Protein AF-A0A936HGQ3-F1 (afdb_monomer_lite)

Radius of gyration: 58.32 Å; chains: 1; bounding box: 86×63×177 Å

pLDDT: mean 81.32, std 15.18, range [39.81, 98.12]

Structure (mmCIF, N/CA/C/O backbone):
data_AF-A0A936HGQ3-F1
#
_entry.id   AF-A0A936HGQ3-F1
#
loop_
_atom_site.group_PDB
_atom_site.id
_atom_site.type_symbol
_atom_site.label_atom_id
_atom_site.label_alt_id
_atom_site.label_comp_id
_atom_site.label_asym_id
_atom_site.label_entity_id
_atom_site.label_seq_id
_atom_site.pdbx_PDB_ins_code
_atom_site.Cartn_x
_atom_site.Cartn_y
_atom_site.Cartn_z
_atom_site.occupancy
_atom_site.B_iso_or_equiv
_atom_site.auth_seq_id
_atom_site.auth_comp_id
_atom_site.auth_asym_id
_atom_site.auth_atom_id
_atom_site.pdbx_PDB_model_num
ATOM 1 N N . MET A 1 1 ? -12.483 1.922 94.768 1.00 52.91 1 MET A N 1
ATOM 2 C CA . MET A 1 1 ? -13.720 2.584 95.236 1.00 52.91 1 MET A CA 1
ATOM 3 C C . MET A 1 1 ? -14.464 1.571 96.087 1.00 52.91 1 MET A C 1
ATOM 5 O O . MET A 1 1 ? -14.572 0.433 95.651 1.00 52.91 1 MET A O 1
ATOM 9 N N . ALA A 1 2 ? -14.850 1.914 97.316 1.00 64.88 2 ALA A N 1
ATOM 10 C CA . ALA A 1 2 ? -15.583 0.985 98.175 1.00 64.88 2 ALA A CA 1
ATOM 11 C C . ALA A 1 2 ? -17.024 0.859 97.658 1.00 64.88 2 ALA A C 1
ATOM 13 O O . ALA A 1 2 ? -17.688 1.879 97.481 1.00 64.88 2 ALA A O 1
ATOM 14 N N . ALA A 1 3 ? -17.484 -0.363 97.387 1.00 78.50 3 ALA A N 1
ATOM 15 C CA . ALA A 1 3 ? -18.877 -0.601 97.027 1.00 78.50 3 ALA A CA 1
ATOM 16 C C . ALA A 1 3 ? -19.763 -0.279 98.238 1.00 78.50 3 ALA A C 1
ATOM 18 O O . ALA A 1 3 ? -19.520 -0.772 99.337 1.00 78.50 3 ALA A O 1
ATOM 19 N N . ILE A 1 4 ? -20.764 0.574 98.041 1.00 85.75 4 ILE A N 1
ATOM 20 C CA . ILE A 1 4 ? -21.707 0.983 99.091 1.00 85.75 4 ILE A CA 1
ATOM 21 C C . ILE A 1 4 ? -22.967 0.113 99.097 1.00 85.75 4 ILE A C 1
ATOM 23 O O . ILE A 1 4 ? -23.692 0.076 100.088 1.00 85.75 4 ILE A O 1
ATOM 27 N N . ALA A 1 5 ? -23.220 -0.619 98.010 1.00 89.25 5 ALA A N 1
ATOM 28 C CA . ALA A 1 5 ? -24.338 -1.543 97.893 1.00 89.25 5 ALA A CA 1
ATOM 29 C C . ALA A 1 5 ? -23.977 -2.756 97.028 1.00 89.25 5 ALA A C 1
ATOM 31 O O . ALA A 1 5 ? -23.068 -2.692 96.209 1.00 89.25 5 ALA A O 1
ATOM 32 N N . THR A 1 6 ? -24.722 -3.849 97.174 1.00 88.19 6 THR A N 1
ATOM 33 C CA . THR A 1 6 ? -24.753 -4.943 96.193 1.00 88.19 6 THR A CA 1
ATOM 34 C C . THR A 1 6 ? -26.058 -4.857 95.418 1.00 88.19 6 THR A C 1
ATOM 36 O O . THR A 1 6 ? -27.124 -4.778 96.027 1.00 88.19 6 THR A O 1
ATOM 39 N N . ILE A 1 7 ? -25.978 -4.856 94.087 1.00 89.75 7 ILE A N 1
ATOM 40 C CA . ILE A 1 7 ? -27.140 -4.791 93.195 1.00 89.75 7 ILE A CA 1
ATOM 41 C C . ILE A 1 7 ? -27.238 -6.112 92.439 1.00 89.75 7 ILE A C 1
ATOM 43 O O . ILE A 1 7 ? -26.272 -6.541 91.811 1.00 89.75 7 ILE A O 1
ATOM 47 N N . THR A 1 8 ? -28.406 -6.745 92.488 1.00 85.75 8 THR A N 1
ATOM 48 C CA . THR A 1 8 ? -28.703 -7.967 91.733 1.00 85.75 8 THR A CA 1
ATOM 49 C C . THR A 1 8 ? -29.942 -7.782 90.872 1.00 85.75 8 THR A C 1
ATOM 51 O O . THR A 1 8 ? -30.913 -7.135 91.271 1.00 85.75 8 THR A O 1
ATOM 54 N N . ALA A 1 9 ? -29.874 -8.353 89.678 1.00 83.19 9 ALA A N 1
ATOM 55 C CA . ALA A 1 9 ? -30.931 -8.353 88.687 1.00 83.19 9 ALA A CA 1
ATOM 56 C C . ALA A 1 9 ? -31.788 -9.607 88.815 1.00 83.19 9 ALA A C 1
ATOM 58 O O . ALA A 1 9 ? -31.266 -10.694 89.069 1.00 83.19 9 ALA A O 1
ATOM 59 N N . SER A 1 10 ? -33.090 -9.478 88.586 1.00 78.06 10 SER A N 1
ATOM 60 C CA . SER A 1 10 ? -33.984 -10.641 88.499 1.00 78.06 10 SER A CA 1
ATOM 61 C C . SER A 1 10 ? -33.790 -11.457 87.215 1.00 78.06 10 SER A C 1
ATOM 63 O O . SER A 1 10 ? -34.047 -12.660 87.216 1.00 78.06 10 SER A O 1
ATOM 65 N N . GLN A 1 11 ? -33.329 -10.825 86.132 1.00 75.75 11 GLN A N 1
ATOM 66 C CA . GLN A 1 11 ? -33.161 -11.437 84.813 1.00 75.75 11 GLN A CA 1
ATOM 67 C C . GLN A 1 11 ? -31.999 -10.784 84.050 1.00 75.75 11 GLN A C 1
ATOM 69 O O . GLN A 1 11 ? -31.681 -9.625 84.266 1.00 75.75 11 GLN A O 1
ATOM 74 N N . THR A 1 12 ? -31.342 -11.524 83.156 1.00 69.00 12 THR A N 1
ATOM 75 C CA . THR A 1 12 ? -30.183 -11.020 82.383 1.00 69.00 12 THR A CA 1
ATOM 76 C C . THR A 1 12 ? -30.594 -10.323 81.081 1.00 69.00 12 THR A C 1
ATOM 78 O O . THR A 1 12 ? -29.823 -9.549 80.512 1.00 69.00 12 THR A O 1
ATOM 81 N N . ALA A 1 13 ? -31.811 -10.601 80.609 1.00 71.44 13 ALA A N 1
ATOM 82 C CA . ALA A 1 13 ? -32.390 -10.005 79.416 1.00 71.44 13 ALA A CA 1
ATOM 83 C C . ALA A 1 13 ? -33.833 -9.585 79.701 1.00 71.44 13 ALA A C 1
ATOM 85 O O . ALA A 1 13 ? -34.628 -10.396 80.179 1.00 71.44 13 ALA A O 1
ATOM 86 N N . LEU A 1 14 ? -34.167 -8.331 79.396 1.00 76.94 14 LEU A N 1
ATOM 87 C CA . LEU A 1 14 ? -35.538 -7.833 79.477 1.00 76.94 14 LEU A CA 1
ATOM 88 C C . LEU A 1 14 ? -36.165 -7.870 78.086 1.00 76.94 14 LEU A C 1
ATOM 90 O O . LEU A 1 14 ? -35.663 -7.231 77.161 1.00 76.94 14 LEU A O 1
ATOM 94 N N . LYS A 1 15 ? -37.278 -8.593 77.954 1.00 75.06 15 LYS A N 1
ATOM 95 C CA . LYS A 1 15 ? -38.106 -8.574 76.746 1.00 75.06 15 LYS A CA 1
ATOM 96 C C . LYS A 1 15 ? -39.243 -7.582 76.933 1.00 75.06 15 LYS A C 1
ATOM 98 O O . LYS A 1 15 ? -39.982 -7.676 77.909 1.00 75.06 15 LYS A O 1
ATOM 103 N N . LEU A 1 16 ? -39.368 -6.649 75.997 1.00 77.62 16 LEU A N 1
ATOM 104 C CA . LEU A 1 16 ? -40.480 -5.701 75.965 1.00 77.62 16 LEU A CA 1
ATOM 105 C C . LEU A 1 16 ? -41.721 -6.338 75.329 1.00 77.62 16 LEU A C 1
ATOM 107 O O . LEU A 1 16 ? -41.613 -7.216 74.468 1.00 77.62 16 LEU A O 1
ATOM 111 N N . ASP A 1 17 ? -42.895 -5.875 75.747 1.00 74.88 17 ASP A N 1
ATOM 112 C CA . ASP A 1 17 ? -44.170 -6.223 75.132 1.00 74.88 17 ASP A CA 1
ATOM 113 C C . ASP A 1 17 ? -44.320 -5.602 73.725 1.00 74.88 17 ASP A C 1
ATOM 115 O O . ASP A 1 17 ? -43.485 -4.828 73.246 1.00 74.88 17 ASP A O 1
ATOM 119 N N . SER A 1 18 ? -45.412 -5.930 73.029 1.00 65.19 18 SER A N 1
ATOM 120 C CA . SER A 1 18 ? -45.707 -5.397 71.690 1.00 65.19 18 SER A CA 1
ATOM 121 C C . SER A 1 18 ? -45.963 -3.884 71.651 1.00 65.19 18 SER A C 1
ATOM 123 O O . SER A 1 18 ? -46.050 -3.321 70.562 1.00 65.19 18 SER A O 1
ATOM 125 N N . ALA A 1 19 ? -46.120 -3.239 72.810 1.00 67.19 19 ALA A N 1
ATOM 126 C CA . ALA A 1 19 ? -46.278 -1.798 72.970 1.00 67.19 19 ALA A CA 1
ATOM 127 C C . ALA A 1 19 ? -44.969 -1.109 73.413 1.00 67.19 19 ALA A C 1
ATOM 129 O O . ALA A 1 19 ? -44.994 0.075 73.744 1.00 67.19 19 ALA A O 1
ATOM 130 N N . GLY A 1 20 ? -43.840 -1.833 73.435 1.00 74.12 20 GLY A N 1
ATOM 131 C CA . GLY A 1 20 ? -42.536 -1.299 73.823 1.00 74.12 20 GLY A CA 1
ATOM 132 C C . GLY A 1 20 ? -42.373 -1.079 75.329 1.00 74.12 20 GLY A C 1
ATOM 133 O O . GLY A 1 20 ? -41.484 -0.329 75.729 1.00 74.12 20 GLY A O 1
ATOM 134 N N . ARG A 1 21 ? -43.209 -1.701 76.171 1.00 80.38 21 ARG A N 1
ATOM 135 C CA . ARG A 1 21 ? -43.171 -1.575 77.636 1.00 80.38 21 ARG A CA 1
ATOM 136 C C . ARG A 1 21 ? -42.689 -2.857 78.308 1.00 80.38 21 ARG A C 1
ATOM 138 O O . ARG A 1 21 ? -42.949 -3.959 77.832 1.00 80.38 21 ARG A O 1
ATOM 145 N N . GLY A 1 22 ? -41.983 -2.723 79.423 1.00 81.62 22 GLY A N 1
ATOM 146 C CA . GLY A 1 22 ? -41.539 -3.853 80.234 1.00 81.62 22 GLY A CA 1
ATOM 147 C C . GLY A 1 22 ? -41.185 -3.440 81.655 1.00 81.62 22 GLY A C 1
ATOM 148 O O . GLY A 1 22 ? -40.966 -2.265 81.935 1.00 81.62 22 GLY A O 1
ATOM 149 N N . GLU A 1 23 ? -41.120 -4.419 82.548 1.00 83.31 23 GLU A N 1
ATOM 150 C CA . GLU A 1 23 ? -40.802 -4.222 83.961 1.00 83.31 23 GLU A CA 1
ATOM 151 C C . GLU A 1 23 ? -39.536 -4.991 84.317 1.00 83.31 23 GLU A C 1
ATOM 153 O O . GLU A 1 23 ? -39.394 -6.173 83.992 1.00 83.31 23 GLU A O 1
ATOM 158 N N . HIS A 1 24 ? -38.607 -4.323 84.999 1.00 84.75 24 HIS A N 1
ATOM 159 C CA . HIS A 1 24 ? -37.394 -4.956 85.491 1.00 84.75 24 HIS A CA 1
ATOM 160 C C . HIS A 1 24 ? -37.257 -4.816 87.004 1.00 84.75 24 HIS A C 1
ATOM 162 O O . HIS A 1 24 ? -37.393 -3.726 87.557 1.00 84.75 24 HIS A O 1
ATOM 168 N N . HIS A 1 25 ? -36.954 -5.928 87.676 1.00 86.31 25 HIS A N 1
ATOM 169 C CA . HIS A 1 25 ? -36.831 -5.966 89.127 1.00 86.31 25 HIS A CA 1
ATOM 170 C C . HIS A 1 25 ? -35.360 -6.013 89.533 1.00 86.31 25 HIS A C 1
ATOM 172 O O . HIS A 1 25 ? -34.651 -6.966 89.197 1.00 86.31 25 HIS A O 1
ATOM 178 N N . PHE A 1 26 ? -34.941 -5.024 90.318 1.00 86.81 26 PHE A N 1
ATOM 179 C CA . PHE A 1 26 ? -33.618 -4.951 90.927 1.00 86.81 26 PHE A CA 1
ATOM 180 C C . PHE A 1 26 ? -33.716 -5.133 92.437 1.00 86.81 26 PHE A C 1
ATOM 182 O O . PHE A 1 26 ? -34.638 -4.635 93.084 1.00 86.81 26 PHE A O 1
ATOM 189 N N . THR A 1 27 ? -32.737 -5.818 93.014 1.00 87.56 27 THR A N 1
ATOM 190 C CA . THR A 1 27 ? -32.588 -5.945 94.463 1.00 87.56 27 THR A CA 1
ATOM 191 C C . THR A 1 27 ? -31.305 -5.250 94.886 1.00 87.56 27 THR A C 1
ATOM 193 O O . THR A 1 27 ? -30.230 -5.585 94.388 1.00 87.56 27 THR A O 1
ATOM 196 N N . VAL A 1 28 ? -31.422 -4.276 95.790 1.00 90.50 28 VAL A N 1
ATOM 197 C CA . VAL A 1 28 ? -30.290 -3.495 96.300 1.00 90.50 28 VAL A CA 1
ATOM 198 C C . VAL A 1 28 ? -30.132 -3.742 97.791 1.00 90.50 28 VAL A C 1
ATOM 200 O O . VAL A 1 28 ? -31.072 -3.529 98.556 1.00 90.50 28 VAL A O 1
ATOM 203 N N . THR A 1 29 ? -28.936 -4.159 98.196 1.00 89.81 29 THR A N 1
ATOM 204 C CA . THR A 1 29 ? -28.572 -4.422 99.592 1.00 89.81 29 THR A CA 1
ATOM 205 C C . THR A 1 29 ? -27.491 -3.451 100.039 1.00 89.81 29 THR A C 1
ATOM 207 O O . THR A 1 29 ? -26.451 -3.349 99.388 1.00 89.81 29 THR A O 1
ATOM 210 N N . ASN A 1 30 ? -27.708 -2.760 101.159 1.00 91.00 30 ASN A N 1
ATOM 211 C CA . ASN A 1 30 ? -26.680 -1.926 101.776 1.00 91.00 30 ASN A CA 1
ATOM 212 C C . ASN A 1 30 ? -25.616 -2.818 102.430 1.00 91.00 30 ASN A C 1
ATOM 214 O O . ASN A 1 30 ? -25.917 -3.542 103.374 1.00 91.00 30 ASN A O 1
ATOM 218 N N . VAL A 1 31 ? -24.376 -2.747 101.948 1.00 90.38 31 VAL A N 1
ATOM 219 C CA . VAL A 1 31 ? -23.245 -3.536 102.480 1.00 90.38 31 VAL A CA 1
ATOM 220 C C . VAL A 1 31 ? -22.372 -2.749 103.456 1.00 90.38 31 VAL A C 1
ATOM 222 O O . VAL A 1 31 ? -21.309 -3.211 103.854 1.00 90.38 31 VAL A O 1
ATOM 225 N N . THR A 1 32 ? -22.789 -1.537 103.818 1.00 87.31 32 THR A N 1
ATOM 226 C CA . THR A 1 32 ? -22.068 -0.694 104.772 1.00 87.31 32 THR A CA 1
ATOM 227 C C . THR A 1 32 ? -22.609 -0.873 106.186 1.00 87.31 32 THR A C 1
ATOM 229 O O . THR A 1 32 ? -23.792 -1.140 106.388 1.00 87.31 32 THR A O 1
ATOM 232 N N . ASP A 1 33 ? -21.764 -0.612 107.182 1.00 87.00 33 ASP A N 1
ATOM 233 C CA . ASP A 1 33 ? -22.142 -0.667 108.602 1.00 87.00 33 ASP A CA 1
ATOM 234 C C . ASP A 1 33 ? -22.956 0.554 109.069 1.00 87.00 33 ASP A C 1
ATOM 236 O O . ASP A 1 33 ? -23.168 0.761 110.265 1.00 87.00 33 ASP A O 1
ATOM 240 N N . ARG A 1 34 ? -23.418 1.400 108.140 1.00 88.19 34 ARG A N 1
ATOM 241 C CA . ARG A 1 34 ? -24.169 2.622 108.443 1.00 88.19 34 ARG A CA 1
ATOM 242 C C . ARG A 1 34 ? -25.449 2.717 107.627 1.00 88.19 34 ARG A C 1
ATOM 244 O O . ARG A 1 34 ? -25.573 2.163 106.540 1.00 88.19 34 ARG A O 1
ATOM 251 N N . ARG A 1 35 ? -26.401 3.487 108.146 1.00 89.25 35 ARG A N 1
ATOM 252 C CA . ARG A 1 35 ? -27.615 3.846 107.414 1.00 89.25 35 ARG A CA 1
ATOM 253 C C . ARG A 1 35 ? -27.276 4.868 106.324 1.00 89.25 35 ARG A C 1
ATOM 255 O O . ARG A 1 35 ? -26.663 5.889 106.628 1.00 89.25 35 ARG A O 1
ATOM 262 N N . ILE A 1 36 ? -27.677 4.592 105.085 1.00 89.19 36 ILE A N 1
ATOM 263 C CA . ILE A 1 36 ? -27.437 5.451 103.916 1.00 89.19 36 ILE A CA 1
ATOM 264 C C . ILE A 1 36 ? -28.773 5.742 103.234 1.00 89.19 36 ILE A C 1
ATOM 266 O O . ILE A 1 36 ? -29.626 4.860 103.125 1.00 89.19 36 ILE A O 1
ATOM 270 N N . GLN A 1 37 ? -28.951 6.981 102.778 1.00 91.38 37 GLN A N 1
ATOM 271 C CA . GLN A 1 37 ? -30.031 7.340 101.868 1.00 91.38 37 GLN A CA 1
ATOM 272 C C . GLN A 1 37 ? -29.541 7.119 100.434 1.00 91.38 37 GLN A C 1
ATOM 274 O O . GLN A 1 37 ? -28.663 7.830 99.948 1.00 91.38 37 GLN A O 1
ATOM 279 N N . PHE A 1 38 ? -30.069 6.085 99.786 1.00 89.88 38 PHE A N 1
ATOM 280 C CA . PHE A 1 38 ? -29.712 5.719 98.423 1.00 89.88 38 PHE A CA 1
ATOM 281 C C . PHE A 1 38 ? -30.633 6.406 97.426 1.00 89.88 38 PHE A C 1
ATOM 283 O O . PHE A 1 38 ? -31.851 6.274 97.535 1.00 89.88 38 PHE A O 1
ATOM 290 N N . GLY A 1 39 ? -30.038 7.076 96.442 1.00 89.06 39 GLY A N 1
ATOM 291 C CA . GLY A 1 39 ? -30.694 7.459 95.199 1.00 89.06 39 GLY A CA 1
ATOM 292 C C . GLY A 1 39 ? -30.396 6.443 94.100 1.00 89.06 39 GLY A C 1
ATOM 293 O O . GLY A 1 39 ? -29.336 5.805 94.093 1.00 89.06 39 GLY A O 1
ATOM 294 N N . PHE A 1 40 ? -31.333 6.285 93.167 1.00 89.44 40 PHE A N 1
ATOM 295 C CA . PHE A 1 40 ? -31.246 5.296 92.094 1.00 89.44 40 PHE A CA 1
ATOM 296 C C . PHE A 1 40 ? -31.354 5.962 90.728 1.00 89.44 40 PHE A C 1
ATOM 298 O O . PHE A 1 40 ? -32.187 6.838 90.505 1.00 89.44 40 PHE A O 1
ATOM 305 N N . ARG A 1 41 ? -30.510 5.538 89.787 1.00 87.12 41 ARG A N 1
ATOM 306 C CA . ARG A 1 41 ? -30.560 6.011 88.401 1.00 87.12 41 ARG A CA 1
ATOM 307 C C . ARG A 1 41 ? -30.231 4.879 87.443 1.00 87.12 41 ARG A C 1
ATOM 309 O O . ARG A 1 41 ? -29.254 4.164 87.645 1.00 87.12 41 ARG A O 1
ATOM 316 N N . VAL A 1 42 ? -31.012 4.755 86.376 1.00 86.38 42 VAL A N 1
ATOM 317 C CA . VAL A 1 42 ? -30.687 3.863 85.259 1.00 86.38 42 VAL A CA 1
ATOM 318 C C . VAL A 1 42 ? -29.689 4.563 84.339 1.00 86.38 42 VAL A C 1
ATOM 320 O O . VAL A 1 42 ? -29.881 5.720 83.966 1.00 86.38 42 VAL A O 1
ATOM 323 N N . ILE A 1 43 ? -28.610 3.867 83.992 1.00 84.06 43 ILE A N 1
ATOM 324 C CA . ILE A 1 43 ? -27.591 4.334 83.054 1.00 84.06 43 ILE A CA 1
ATOM 325 C C . ILE A 1 43 ? -27.658 3.448 81.821 1.00 84.06 43 ILE A C 1
ATOM 327 O O . ILE A 1 43 ? -27.505 2.230 81.913 1.00 84.06 43 ILE A O 1
ATOM 331 N N . ALA A 1 44 ? -27.868 4.079 80.671 1.00 78.88 44 ALA A N 1
ATOM 332 C CA . ALA A 1 44 ? -27.858 3.421 79.379 1.00 78.88 44 ALA A CA 1
ATOM 333 C C . ALA A 1 44 ? -26.788 4.086 78.503 1.00 78.88 44 ALA A C 1
ATOM 335 O O . ALA A 1 44 ? -27.036 5.115 77.881 1.00 78.88 44 ALA A O 1
ATOM 336 N N . ASP A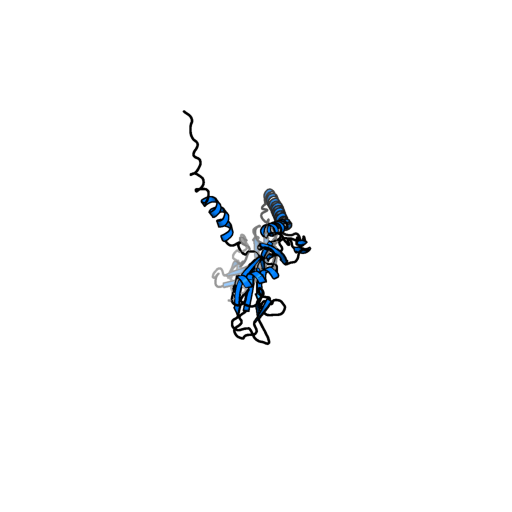 1 45 ? -25.581 3.515 78.487 1.00 68.81 45 ASP A N 1
ATOM 337 C CA . ASP A 1 45 ? -24.418 4.101 77.796 1.00 68.81 45 ASP A CA 1
ATOM 338 C C . ASP A 1 45 ? -24.616 4.172 76.268 1.00 68.81 45 ASP A C 1
ATOM 340 O O . ASP A 1 45 ? -24.070 5.046 75.600 1.00 68.81 45 ASP A O 1
ATOM 344 N N . SER A 1 46 ? -25.423 3.262 75.715 1.00 70.25 46 SER A N 1
ATOM 345 C CA . SER A 1 46 ? -25.826 3.226 74.300 1.00 70.25 46 SER A CA 1
ATOM 346 C C . SER A 1 46 ? -27.321 2.930 74.136 1.00 70.25 46 SER A C 1
ATOM 348 O O . SER A 1 46 ? -27.734 2.350 73.139 1.00 70.25 46 SER A O 1
ATOM 350 N N . GLY A 1 47 ? -28.129 3.301 75.136 1.00 66.19 47 GLY A N 1
ATOM 351 C CA . GLY A 1 47 ? -29.555 2.977 75.201 1.00 66.19 47 GLY A CA 1
ATOM 352 C C . GLY A 1 47 ? -30.397 3.521 74.042 1.00 66.19 47 GLY A C 1
ATOM 353 O O . GLY A 1 47 ? -29.976 4.438 73.333 1.00 66.19 47 GLY A O 1
ATOM 354 N N . PRO A 1 48 ? -31.617 2.990 73.859 1.00 69.69 48 PRO A N 1
ATOM 355 C CA . PRO A 1 48 ? -32.507 3.439 72.802 1.00 69.69 48 PRO A CA 1
ATOM 356 C C . PRO A 1 48 ? -32.878 4.925 72.976 1.00 69.69 48 PRO A C 1
ATOM 358 O O . PRO A 1 48 ? -33.290 5.334 74.067 1.00 69.69 48 PRO A O 1
ATOM 361 N N . PRO A 1 49 ? -32.744 5.755 71.923 1.00 66.44 49 PRO A N 1
ATOM 362 C CA . PRO A 1 49 ? -32.995 7.188 72.022 1.00 66.44 49 PRO A CA 1
ATOM 363 C C . PRO A 1 49 ? -34.466 7.465 72.351 1.00 66.44 49 PRO A C 1
ATOM 365 O O . PRO A 1 49 ? -35.368 6.956 71.686 1.00 66.44 49 PRO A O 1
ATOM 368 N N . GLY A 1 50 ? -34.701 8.288 73.378 1.00 68.44 50 GLY A N 1
ATOM 369 C CA . GLY A 1 50 ? -36.044 8.670 73.827 1.00 68.44 50 GLY A CA 1
ATOM 370 C C . GLY A 1 50 ? -36.756 7.644 74.713 1.00 68.44 50 GLY A C 1
ATOM 371 O O . GLY A 1 50 ? -37.940 7.824 74.985 1.00 68.44 50 GLY A O 1
ATOM 372 N N . ALA A 1 51 ? -36.073 6.587 75.164 1.00 74.94 51 ALA A N 1
ATOM 373 C CA . ALA A 1 51 ? -36.638 5.666 76.145 1.00 74.94 51 ALA A CA 1
ATOM 374 C C . ALA A 1 51 ? -36.775 6.314 77.528 1.00 74.94 51 ALA A C 1
ATOM 376 O O . ALA A 1 51 ? -35.886 7.030 77.996 1.00 74.94 51 ALA A O 1
ATOM 377 N N . VAL A 1 52 ? -37.902 6.035 78.176 1.00 73.19 52 VAL A N 1
ATOM 378 C CA . VAL A 1 52 ? -38.203 6.461 79.541 1.00 73.19 52 VAL A CA 1
ATOM 379 C C . VAL A 1 52 ? -37.896 5.290 80.471 1.00 73.19 52 VAL A C 1
ATOM 381 O O . VAL A 1 52 ? -38.401 4.183 80.275 1.00 73.19 52 VAL A O 1
ATOM 384 N N . PHE A 1 53 ? -37.039 5.535 81.464 1.00 75.62 53 PHE A N 1
ATOM 385 C CA . PHE A 1 53 ? -36.600 4.540 82.442 1.00 75.62 53 PHE A CA 1
ATOM 386 C C . PHE A 1 53 ? -37.025 4.974 83.845 1.00 75.62 53 PHE A C 1
ATOM 388 O O . PHE A 1 53 ? -36.460 5.925 84.386 1.00 75.62 53 PHE A O 1
ATOM 395 N N . GLY A 1 54 ? -37.980 4.251 84.430 1.00 69.00 54 GLY A N 1
ATOM 396 C CA . GLY A 1 54 ? -38.576 4.558 85.726 1.00 69.00 54 GLY A CA 1
ATOM 397 C C . GLY A 1 54 ? -39.546 5.733 85.631 1.00 69.00 54 GLY A C 1
ATOM 398 O O . GLY A 1 54 ? -39.144 6.862 85.352 1.00 69.00 54 GLY A O 1
ATOM 399 N N . GLU A 1 55 ? -40.826 5.477 85.882 1.00 61.47 55 GLU A N 1
ATOM 400 C CA . GLU A 1 55 ? -41.847 6.524 85.933 1.00 61.47 55 GLU A CA 1
ATOM 401 C C . GLU A 1 55 ? -42.388 6.645 87.365 1.00 61.47 55 GLU A C 1
ATOM 403 O O . GLU A 1 55 ? -42.643 5.652 88.043 1.00 61.47 55 GLU A O 1
ATOM 408 N N . GLY A 1 56 ? -42.522 7.874 87.870 1.00 63.28 56 GLY A N 1
ATOM 409 C CA . GLY A 1 56 ? -43.072 8.130 89.205 1.00 63.28 56 GLY A CA 1
ATOM 410 C C . GLY A 1 56 ? -42.221 7.587 90.365 1.00 63.28 56 GLY A C 1
ATOM 411 O O . GLY A 1 56 ? -41.134 8.093 90.645 1.00 63.28 56 GLY A O 1
ATOM 412 N N . ASP A 1 57 ? -42.756 6.601 91.089 1.00 62.56 57 ASP A N 1
ATOM 413 C CA . ASP A 1 57 ? -42.244 6.133 92.389 1.00 62.56 57 ASP A CA 1
ATOM 414 C C . ASP A 1 57 ? -41.149 5.053 92.288 1.00 62.56 57 ASP A C 1
ATOM 416 O O . ASP A 1 57 ? -40.540 4.686 93.299 1.00 62.56 57 ASP A O 1
ATOM 420 N N . ASP A 1 58 ? -40.871 4.583 91.072 1.00 73.19 58 ASP A N 1
ATOM 421 C CA . ASP A 1 58 ? -39.971 3.467 90.760 1.00 73.19 58 ASP A CA 1
ATOM 422 C C . ASP A 1 58 ? -38.543 3.646 91.299 1.00 73.19 58 ASP A C 1
ATOM 424 O O . ASP A 1 58 ? -37.922 2.697 91.784 1.00 73.19 58 ASP A O 1
ATOM 428 N N . LEU A 1 59 ? -38.025 4.877 91.243 1.00 80.12 59 LEU A N 1
ATOM 429 C CA . LEU A 1 59 ? -36.638 5.224 91.580 1.00 80.12 59 LEU A CA 1
ATOM 430 C C . LEU A 1 59 ? -36.536 6.238 92.729 1.00 80.12 59 LEU A C 1
ATOM 432 O O . LEU A 1 59 ? -35.540 6.950 92.844 1.00 80.12 59 LEU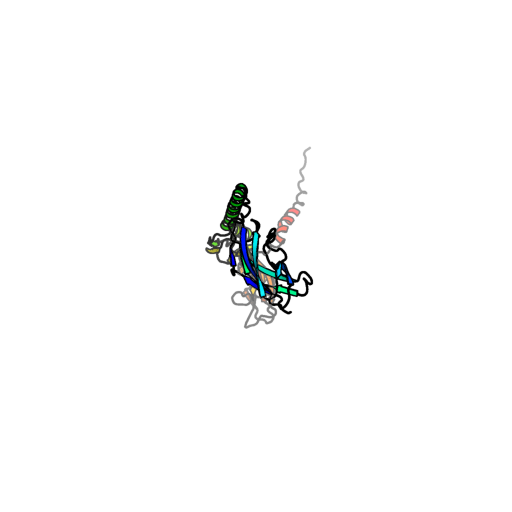 A O 1
ATOM 436 N N . LYS A 1 60 ? -37.556 6.315 93.593 1.00 84.50 60 LYS A N 1
ATOM 437 C CA . LYS A 1 60 ? -37.513 7.180 94.781 1.00 84.50 60 LYS A CA 1
ATOM 438 C C . LYS A 1 60 ? -36.367 6.803 95.715 1.00 84.50 60 LYS A C 1
ATOM 440 O O . LYS A 1 60 ? -36.078 5.620 95.907 1.00 84.50 60 LYS A O 1
ATOM 445 N N . ASP A 1 61 ? -35.787 7.818 96.350 1.00 87.88 61 ASP A N 1
ATOM 446 C CA . ASP A 1 61 ? -34.729 7.636 97.336 1.00 87.88 61 ASP A CA 1
ATOM 447 C C . ASP A 1 61 ? -35.204 6.753 98.498 1.00 87.88 61 ASP A C 1
ATOM 449 O O . ASP A 1 61 ? -36.313 6.919 99.018 1.00 87.88 61 ASP A O 1
ATOM 453 N N . ARG A 1 62 ? -34.355 5.818 98.934 1.00 88.62 62 ARG A N 1
ATOM 454 C CA . ARG A 1 62 ? -34.660 4.896 100.038 1.00 88.62 62 ARG A CA 1
ATOM 455 C C . ARG A 1 62 ? -33.559 4.916 101.076 1.00 88.62 62 ARG A C 1
ATOM 457 O O . ARG A 1 62 ? -32.380 4.788 100.759 1.00 88.62 62 ARG A O 1
ATOM 464 N N . THR A 1 63 ? -33.956 5.027 102.335 1.00 89.62 63 THR A N 1
ATOM 465 C CA . THR A 1 63 ? -33.030 4.946 103.461 1.00 89.62 63 THR A CA 1
ATOM 466 C C . THR A 1 63 ? -32.900 3.497 103.896 1.00 89.62 63 THR A C 1
ATOM 468 O O . THR A 1 63 ? -33.863 2.929 104.400 1.00 89.62 63 THR A O 1
ATOM 471 N N . LEU A 1 64 ? -31.716 2.915 103.714 1.00 89.69 64 LEU A N 1
ATOM 472 C CA . LEU A 1 64 ? -31.424 1.526 104.066 1.00 89.69 64 LEU A CA 1
ATOM 473 C C . LEU A 1 64 ? -30.438 1.486 105.233 1.00 89.69 64 LEU A C 1
ATOM 475 O O . LEU A 1 64 ? -29.382 2.123 105.194 1.00 89.69 64 LEU A O 1
ATOM 479 N N . GLY A 1 65 ? -30.775 0.745 106.282 1.00 89.38 65 GLY A N 1
ATOM 480 C CA . GLY A 1 65 ? -29.868 0.376 107.362 1.00 89.38 65 GLY A CA 1
ATOM 481 C C . GLY A 1 65 ? -28.802 -0.638 106.925 1.00 89.38 65 GLY A C 1
ATOM 482 O O . GLY A 1 65 ? -28.822 -1.110 105.787 1.00 89.38 65 GLY A O 1
ATOM 483 N N . PRO A 1 66 ? -27.859 -0.977 107.817 1.00 89.00 66 PRO A N 1
ATOM 484 C CA . PRO A 1 66 ? -26.832 -1.981 107.538 1.00 89.00 66 PRO A CA 1
ATOM 485 C C . PRO A 1 66 ? -27.451 -3.336 107.178 1.00 89.00 66 PRO A C 1
ATOM 487 O O . PRO A 1 66 ? -28.333 -3.811 107.894 1.00 89.00 66 PRO A O 1
ATOM 490 N N . ASN A 1 67 ? -27.001 -3.952 106.081 1.00 86.62 67 ASN A N 1
ATOM 491 C CA . ASN A 1 67 ? -27.520 -5.215 105.528 1.00 86.62 67 ASN A CA 1
ATOM 492 C C . ASN A 1 67 ? -29.013 -5.204 105.146 1.00 86.62 67 ASN A C 1
ATOM 494 O O . ASN A 1 67 ? -29.590 -6.249 104.834 1.00 86.62 67 ASN A O 1
ATOM 498 N N . GLU A 1 68 ? -29.655 -4.035 105.134 1.00 90.25 68 GLU A N 1
ATOM 499 C CA . GLU A 1 68 ? -31.041 -3.905 104.704 1.00 90.25 68 GLU A CA 1
ATOM 500 C C . GLU A 1 68 ? -31.129 -3.989 103.177 1.00 90.25 68 GLU A C 1
ATOM 502 O O . GLU A 1 68 ? -30.290 -3.453 102.447 1.00 90.25 68 GLU A O 1
ATOM 507 N N . THR A 1 69 ? -32.153 -4.690 102.695 1.00 89.75 69 THR A N 1
ATOM 508 C CA . THR A 1 69 ? -32.365 -4.961 101.274 1.00 89.75 69 THR A CA 1
ATOM 509 C C . THR A 1 69 ? -33.702 -4.398 100.825 1.00 89.75 69 THR A C 1
ATOM 511 O O . THR A 1 69 ? -34.713 -4.561 101.504 1.00 89.75 69 THR A O 1
ATOM 514 N N . THR A 1 70 ? -33.731 -3.781 99.647 1.00 88.94 70 THR A N 1
ATOM 515 C CA . THR A 1 70 ? -34.958 -3.274 99.034 1.00 88.94 70 THR A CA 1
ATOM 516 C C . THR A 1 70 ? -35.100 -3.759 97.598 1.00 88.94 70 THR A C 1
ATOM 518 O O . THR A 1 70 ? -34.109 -3.970 96.898 1.00 88.94 70 THR A O 1
ATOM 521 N N . LYS A 1 71 ? -36.350 -3.943 97.164 1.00 87.38 71 LYS A N 1
ATOM 522 C CA . LYS A 1 71 ? -36.695 -4.284 95.782 1.00 87.38 71 LYS A CA 1
ATOM 523 C C . LYS A 1 71 ? -37.184 -3.033 95.059 1.00 87.38 71 LYS A C 1
ATOM 525 O O . LYS A 1 71 ? -38.048 -2.317 95.575 1.00 87.38 71 LYS A O 1
ATOM 530 N N . LEU A 1 72 ? -36.631 -2.797 93.879 1.00 86.81 72 LEU A N 1
ATOM 531 C CA . LEU A 1 72 ? -37.000 -1.727 92.960 1.00 86.81 72 LEU A CA 1
ATOM 532 C C . LEU A 1 72 ? -37.639 -2.362 91.732 1.00 86.81 72 LEU A C 1
ATOM 534 O O . LEU A 1 72 ? -37.095 -3.319 91.181 1.00 86.81 72 LEU A O 1
ATOM 538 N N . VAL A 1 73 ? -38.789 -1.835 91.329 1.00 85.12 73 VAL A N 1
ATOM 539 C CA . VAL A 1 73 ? -39.451 -2.186 90.072 1.00 85.12 73 VAL A CA 1
ATOM 540 C C . VAL A 1 73 ? -39.257 -0.991 89.159 1.00 85.12 73 VAL A C 1
ATOM 542 O O . VAL A 1 73 ? -39.619 0.120 89.529 1.00 85.12 73 VAL A O 1
ATOM 545 N N . VAL A 1 74 ? -38.607 -1.206 88.022 1.00 85.94 74 VAL A N 1
ATOM 546 C CA . VAL A 1 74 ? -38.320 -0.162 87.041 1.00 85.94 74 VAL A CA 1
ATOM 547 C C . VAL A 1 74 ? -39.174 -0.436 85.818 1.00 85.94 74 VAL A C 1
ATOM 549 O O . VAL A 1 74 ? -38.931 -1.413 85.103 1.00 85.94 74 VAL A O 1
ATOM 552 N N . HIS A 1 75 ? -40.159 0.425 85.576 1.00 84.81 75 HIS A N 1
ATOM 553 C CA . HIS A 1 75 ? -40.932 0.392 84.344 1.00 84.81 75 HIS A CA 1
ATOM 554 C C . HIS A 1 75 ? -40.118 1.048 83.226 1.00 84.81 75 HIS A C 1
ATOM 556 O O . HIS A 1 75 ? -39.545 2.128 83.385 1.00 84.81 75 HIS A O 1
ATOM 562 N N . ILE A 1 76 ? -40.026 0.368 82.090 1.00 84.88 76 ILE A N 1
ATOM 563 C CA . ILE A 1 76 ? -39.253 0.792 80.927 1.00 84.88 76 ILE A CA 1
ATOM 564 C C . ILE A 1 76 ? -40.224 0.937 79.766 1.00 84.88 76 ILE A C 1
ATOM 566 O O . ILE A 1 76 ? -40.931 -0.013 79.434 1.00 84.88 76 ILE A O 1
ATOM 570 N N . ALA A 1 77 ? -40.250 2.117 79.150 1.00 81.19 77 ALA A N 1
ATOM 571 C CA . ALA A 1 77 ? -41.068 2.408 77.981 1.00 81.19 77 ALA A CA 1
ATOM 572 C C . ALA A 1 77 ? -40.188 2.916 76.835 1.00 81.19 77 ALA A C 1
ATOM 574 O O . ALA A 1 77 ? -39.474 3.914 76.962 1.00 81.19 77 ALA A O 1
ATOM 575 N N . VAL A 1 78 ? -40.244 2.216 75.706 1.00 81.31 78 VAL A N 1
ATOM 576 C CA . VAL A 1 78 ? -39.454 2.490 74.506 1.00 81.31 78 VAL A CA 1
ATOM 577 C C . VAL A 1 78 ? -40.380 2.973 73.380 1.00 81.31 78 VAL A C 1
ATOM 579 O O . VAL A 1 78 ? -41.405 2.338 73.131 1.00 81.31 78 VAL A O 1
ATOM 582 N N . PRO A 1 79 ? -40.060 4.081 72.680 1.00 74.31 79 PRO A N 1
ATOM 583 C CA . PRO A 1 79 ? -40.864 4.569 71.561 1.00 74.31 79 PRO A CA 1
ATOM 584 C C . PRO A 1 79 ? -40.990 3.555 70.413 1.00 74.31 79 PRO A C 1
ATOM 586 O O . PRO A 1 79 ? -40.047 2.840 70.086 1.00 74.31 79 PRO A O 1
ATOM 589 N N . ASN A 1 80 ? -42.117 3.580 69.694 1.00 68.62 80 ASN A N 1
ATOM 590 C CA . ASN A 1 80 ? -42.381 2.670 68.564 1.00 68.62 80 ASN A CA 1
ATOM 591 C C . ASN A 1 80 ? -41.357 2.753 67.410 1.00 68.62 80 ASN A C 1
ATOM 593 O O . ASN A 1 80 ? -41.296 1.847 66.585 1.00 68.62 80 ASN A O 1
ATOM 597 N N . ASN A 1 81 ? -40.581 3.839 67.327 1.00 69.00 81 ASN A N 1
ATOM 598 C CA . ASN A 1 81 ? -39.581 4.072 66.278 1.00 69.00 81 ASN A CA 1
ATOM 599 C C . ASN A 1 81 ? -38.154 3.663 66.695 1.00 69.00 81 ASN A C 1
ATOM 601 O O . ASN A 1 81 ? -37.178 4.042 66.047 1.00 69.00 81 ASN A O 1
ATOM 605 N N . THR A 1 82 ? -37.999 2.949 67.811 1.00 72.00 82 THR A N 1
ATOM 606 C CA . THR A 1 82 ? -36.687 2.488 68.264 1.00 72.00 82 THR A CA 1
ATOM 607 C C . THR A 1 82 ? -36.183 1.336 67.385 1.00 72.00 82 THR A C 1
ATOM 609 O O . THR A 1 82 ? -36.914 0.364 67.175 1.00 72.00 82 THR A O 1
ATOM 612 N N . PRO A 1 83 ? -34.935 1.403 66.874 1.00 71.69 83 PRO A N 1
ATOM 613 C CA . PRO A 1 83 ? -34.351 0.317 66.099 1.00 71.69 83 PRO A CA 1
ATOM 614 C C . PRO A 1 83 ? -34.338 -0.999 66.880 1.00 71.69 83 PRO A C 1
ATOM 616 O O . PRO A 1 83 ? -34.123 -1.033 68.090 1.00 71.69 83 PRO A O 1
ATOM 619 N N . ARG A 1 84 ? -34.538 -2.111 66.172 1.00 74.00 84 ARG A N 1
ATOM 620 C CA . ARG A 1 84 ? -34.385 -3.436 66.775 1.00 74.00 84 ARG A CA 1
ATOM 621 C C . ARG A 1 84 ? -32.925 -3.660 67.138 1.00 74.00 84 ARG A C 1
ATOM 623 O O . ARG A 1 84 ? -32.038 -3.423 66.319 1.00 74.00 84 ARG A O 1
ATOM 630 N N . GLY A 1 85 ? -32.690 -4.155 68.343 1.00 79.00 85 GLY A N 1
ATOM 631 C CA . GLY A 1 85 ? -31.344 -4.377 68.841 1.00 79.00 85 GLY A CA 1
ATOM 632 C C . GLY A 1 85 ? -31.321 -4.758 70.312 1.00 79.00 85 GLY A C 1
ATOM 633 O O . GLY A 1 85 ? -32.356 -4.790 70.983 1.00 79.00 85 GLY A O 1
ATOM 634 N N . GLN A 1 86 ? -30.115 -5.060 70.783 1.00 79.62 86 GLN A N 1
ATOM 635 C CA . GLN A 1 86 ? -29.818 -5.269 72.193 1.00 79.62 86 GLN A CA 1
ATOM 636 C C . GLN A 1 86 ? -29.138 -4.019 72.736 1.00 79.62 86 GLN A C 1
ATOM 638 O O . GLN A 1 86 ? -28.135 -3.572 72.180 1.00 79.62 86 GLN A O 1
ATOM 643 N N . TYR A 1 87 ? -29.687 -3.461 73.809 1.00 83.19 87 TYR A N 1
ATOM 644 C CA . TYR A 1 87 ? -29.196 -2.224 74.401 1.00 83.19 87 TYR A CA 1
ATOM 645 C C . TYR A 1 87 ? -28.726 -2.468 75.837 1.00 83.19 87 TYR A C 1
ATOM 647 O O . TYR A 1 87 ? -29.534 -2.910 76.656 1.00 83.19 87 TYR A O 1
ATOM 655 N N . PRO A 1 88 ? -27.453 -2.189 76.169 1.00 82.94 88 PRO A N 1
ATOM 656 C CA . PRO A 1 88 ? -26.948 -2.384 77.518 1.00 82.94 88 PRO A CA 1
ATOM 657 C C . PRO A 1 88 ? -27.503 -1.313 78.466 1.00 82.94 88 PRO A C 1
ATOM 659 O O . PRO A 1 88 ? -27.376 -0.111 78.212 1.00 82.94 88 PRO A O 1
ATOM 662 N N . LEU A 1 89 ? -28.070 -1.753 79.585 1.00 85.88 89 LEU A N 1
ATOM 663 C CA . LEU A 1 89 ? -28.501 -0.914 80.701 1.00 85.88 89 LEU A CA 1
ATOM 664 C C . LEU A 1 89 ? -27.900 -1.414 82.015 1.00 85.88 89 LEU A C 1
ATOM 666 O O . LEU A 1 89 ? -27.560 -2.586 82.158 1.00 85.88 89 LEU A O 1
ATOM 670 N N . ARG A 1 90 ? -27.769 -0.522 82.992 1.00 87.12 90 ARG A N 1
ATOM 671 C CA . ARG A 1 90 ? -27.388 -0.874 84.365 1.00 87.12 90 ARG A CA 1
ATOM 672 C C . ARG A 1 90 ? -28.030 0.075 85.362 1.00 87.12 90 ARG A C 1
ATOM 674 O O . ARG A 1 90 ? -28.258 1.247 85.059 1.00 87.12 90 ARG A O 1
ATOM 681 N N . LEU A 1 91 ? -28.286 -0.419 86.568 1.00 88.81 91 LEU A N 1
ATOM 682 C CA . LEU A 1 91 ? -28.744 0.402 87.683 1.00 88.81 91 LEU A CA 1
ATOM 683 C C . LEU A 1 91 ? -27.543 0.927 88.478 1.00 88.81 91 LEU A C 1
ATOM 685 O O . LEU A 1 91 ? -26.689 0.147 88.894 1.00 88.81 91 LEU A O 1
ATOM 689 N N . ARG A 1 92 ? -27.505 2.233 88.740 1.00 90.06 92 ARG A N 1
ATOM 690 C CA . ARG A 1 92 ? -26.581 2.857 89.690 1.00 90.06 92 ARG A CA 1
ATOM 691 C C . ARG A 1 92 ? -27.323 3.192 90.976 1.00 90.06 92 ARG A C 1
ATOM 693 O O . ARG A 1 92 ? -28.308 3.930 90.939 1.00 90.06 92 ARG A O 1
ATOM 700 N N . ALA A 1 93 ? -26.814 2.705 92.103 1.00 89.44 93 ALA A N 1
ATOM 701 C CA . ALA A 1 93 ? -27.193 3.180 93.431 1.00 89.44 93 ALA A CA 1
ATOM 702 C C . ALA A 1 93 ? -26.106 4.129 93.946 1.00 89.44 93 ALA A C 1
ATOM 704 O O . ALA A 1 93 ? -24.924 3.789 93.901 1.00 89.44 93 ALA A O 1
ATOM 705 N N . TYR A 1 94 ? -26.480 5.313 94.419 1.00 89.62 94 TYR A N 1
ATOM 706 C CA . TYR A 1 94 ? -25.543 6.316 94.927 1.00 89.62 94 TYR A CA 1
ATOM 707 C C . TYR A 1 94 ? -26.011 6.893 96.261 1.00 89.62 94 TYR A C 1
ATOM 709 O O . TYR A 1 94 ? -27.203 6.928 96.550 1.00 89.62 94 TYR A O 1
ATOM 717 N N . ASP A 1 95 ? -25.070 7.349 97.081 1.00 88.94 95 ASP A N 1
ATOM 718 C CA . ASP A 1 95 ? -25.372 8.069 98.319 1.00 88.94 95 ASP A CA 1
ATOM 719 C C . ASP A 1 95 ? -25.849 9.488 97.967 1.00 88.94 95 ASP A C 1
ATOM 721 O O . ASP A 1 95 ? -25.124 10.239 97.308 1.00 88.94 95 ASP A O 1
ATOM 725 N N . THR A 1 96 ? -27.056 9.877 98.388 1.00 87.19 96 THR A N 1
ATOM 726 C CA . THR A 1 96 ? -27.621 11.202 98.064 1.00 87.19 96 THR A CA 1
ATOM 727 C C . THR A 1 96 ? -26.801 12.355 98.641 1.00 87.19 96 THR A C 1
ATOM 729 O O . THR A 1 96 ? -26.831 13.459 98.098 1.00 87.19 96 THR A O 1
ATOM 732 N N . THR A 1 97 ? -26.021 12.114 99.699 1.00 85.44 97 THR A N 1
ATOM 733 C CA . THR A 1 97 ? -25.144 13.131 100.295 1.00 85.44 97 THR A CA 1
ATOM 734 C C . THR A 1 97 ? -23.874 13.363 99.475 1.00 85.44 97 THR A C 1
ATOM 736 O O . THR A 1 97 ? -23.309 14.456 99.519 1.00 85.44 97 THR A O 1
ATOM 739 N N . ARG A 1 98 ? -23.418 12.351 98.719 1.00 83.25 98 ARG A N 1
ATOM 740 C CA . ARG A 1 98 ? -22.208 12.389 97.876 1.00 83.25 98 ARG A CA 1
ATOM 741 C C . ARG A 1 98 ? -22.382 11.557 96.594 1.00 83.25 98 ARG A C 1
ATOM 743 O O . ARG A 1 98 ? -21.708 10.537 96.425 1.00 83.25 98 ARG A O 1
ATOM 750 N N . PRO A 1 99 ? -23.227 12.013 95.652 1.00 77.62 99 PRO A N 1
ATOM 751 C CA . PRO A 1 99 ? -23.619 11.229 94.478 1.00 77.62 99 PRO A CA 1
ATOM 752 C C . PRO A 1 99 ? -22.483 10.977 93.471 1.00 77.62 99 PRO A C 1
ATOM 754 O O . PRO A 1 99 ? -22.588 10.068 92.651 1.00 77.62 99 PRO A O 1
ATOM 757 N N . GLY A 1 100 ? -21.406 11.774 93.508 1.00 76.38 100 GLY A N 1
ATOM 758 C CA . GLY A 1 100 ? -20.251 11.635 92.609 1.00 76.38 100 GLY A CA 1
ATOM 759 C C . GLY A 1 100 ? -19.165 10.670 93.099 1.00 76.38 100 GLY A C 1
ATOM 760 O O . GLY A 1 100 ? -18.501 10.041 92.279 1.00 76.38 100 GLY A O 1
ATOM 761 N N . ASP A 1 101 ? -19.017 10.517 94.419 1.00 80.81 101 ASP A N 1
ATOM 762 C CA . ASP A 1 101 ? -17.894 9.781 95.025 1.00 80.81 101 ASP A CA 1
ATOM 763 C C . ASP A 1 101 ? -18.299 8.396 95.537 1.00 80.81 101 ASP A C 1
ATOM 765 O O . ASP A 1 101 ? -17.486 7.471 95.573 1.00 80.81 101 ASP A O 1
ATOM 769 N N . LEU A 1 102 ? -19.555 8.259 95.972 1.00 84.88 102 LEU A N 1
ATOM 770 C CA . LEU A 1 102 ? -20.088 7.055 96.595 1.00 84.88 102 LEU A CA 1
ATOM 771 C C . LEU A 1 102 ? -21.238 6.519 95.751 1.00 84.88 102 LEU A C 1
ATOM 773 O O . LEU A 1 102 ? -22.398 6.888 95.936 1.00 84.88 102 LEU A O 1
ATOM 777 N N . TYR A 1 103 ? -20.899 5.627 94.827 1.00 87.50 103 TYR A N 1
ATOM 778 C CA . TYR A 1 103 ? -21.864 4.904 94.014 1.00 87.50 103 TYR A CA 1
ATOM 779 C C . TYR A 1 103 ? -21.447 3.450 93.820 1.00 87.50 103 TYR A C 1
ATOM 781 O O . TYR A 1 103 ? -20.293 3.060 94.008 1.00 87.50 103 TYR A O 1
ATOM 789 N N . THR A 1 104 ? -22.410 2.617 93.457 1.00 88.75 104 THR A N 1
ATOM 790 C CA . THR A 1 104 ? -22.167 1.260 92.988 1.00 88.75 104 THR A CA 1
ATOM 791 C C . THR A 1 104 ? -23.035 0.996 91.772 1.00 88.75 104 THR A C 1
ATOM 793 O O . THR A 1 104 ? -24.241 1.249 91.789 1.00 88.75 104 THR A O 1
ATOM 796 N N . ASP A 1 105 ? -22.388 0.522 90.712 1.00 88.62 105 ASP A N 1
ATOM 797 C CA . ASP A 1 105 ? -23.041 0.106 89.479 1.00 88.62 105 ASP A CA 1
ATOM 798 C C . ASP A 1 105 ? -23.376 -1.381 89.562 1.00 88.62 105 ASP A C 1
ATOM 800 O O . ASP A 1 105 ? -22.548 -2.196 89.972 1.00 88.62 105 ASP A O 1
ATOM 804 N N . GLY A 1 106 ? -24.604 -1.721 89.184 1.00 84.50 106 GLY A N 1
ATOM 805 C CA . GLY A 1 106 ? -25.055 -3.095 89.039 1.00 84.50 106 GLY A CA 1
ATOM 806 C C . GLY A 1 106 ? -24.517 -3.762 87.770 1.00 84.50 106 GLY A C 1
ATOM 807 O O . GLY A 1 106 ? -23.774 -3.144 86.998 1.00 84.50 106 GLY A O 1
ATOM 808 N N . PRO A 1 107 ? -24.895 -5.031 87.538 1.00 83.94 107 PRO A N 1
ATOM 809 C CA . PRO A 1 107 ? -24.531 -5.742 86.319 1.00 83.94 107 PRO A CA 1
ATOM 810 C C . PRO A 1 107 ? -25.096 -5.043 85.072 1.00 83.94 107 PRO A C 1
ATOM 812 O O . PRO A 1 107 ? -26.140 -4.393 85.123 1.00 83.94 107 PRO A O 1
ATOM 815 N N . THR A 1 108 ? -24.392 -5.180 83.946 1.00 81.56 108 THR A N 1
ATOM 816 C CA . THR A 1 108 ? -24.891 -4.743 82.638 1.00 81.56 108 THR A CA 1
ATOM 817 C C . THR A 1 108 ? -25.868 -5.776 82.093 1.00 81.56 108 THR A C 1
ATOM 819 O O . THR A 1 108 ? -25.507 -6.937 81.907 1.00 81.56 108 THR A O 1
ATOM 822 N N . GLU A 1 109 ? -27.085 -5.341 81.801 1.00 79.44 109 GLU A N 1
ATOM 823 C CA . GLU A 1 109 ? -28.163 -6.159 81.257 1.00 79.44 109 GLU A CA 1
ATOM 824 C C . GLU A 1 109 ? -28.516 -5.732 79.842 1.00 79.44 109 GLU A C 1
ATOM 826 O O . GLU A 1 109 ? -28.462 -4.550 79.505 1.00 79.44 109 GLU A O 1
ATOM 831 N N . MET A 1 110 ? -28.914 -6.698 79.017 1.00 77.12 110 MET A N 1
ATOM 832 C CA . MET A 1 110 ? -29.294 -6.441 77.632 1.00 77.12 110 MET A CA 1
ATOM 833 C C . MET A 1 110 ? -30.814 -6.298 77.524 1.00 77.12 110 MET A C 1
ATOM 835 O O . MET A 1 110 ? -31.559 -7.260 77.711 1.00 77.12 110 MET A O 1
ATOM 839 N N . LEU A 1 111 ? -31.286 -5.099 77.188 1.00 77.88 111 LEU A N 1
ATOM 840 C CA . LEU A 1 111 ? -32.668 -4.868 76.775 1.00 77.88 111 LEU A CA 1
ATOM 841 C C . LEU A 1 111 ? -32.853 -5.344 75.338 1.00 77.88 111 LEU A C 1
ATOM 843 O O . LEU A 1 111 ? -32.220 -4.799 74.434 1.00 77.88 111 LEU A O 1
ATOM 847 N N . GLU A 1 112 ? -33.731 -6.318 75.112 1.00 76.00 112 GLU A N 1
ATOM 848 C CA . GLU A 1 112 ? -34.040 -6.827 73.777 1.00 76.00 112 GLU A CA 1
ATOM 849 C C . GLU A 1 112 ? -35.318 -6.158 73.243 1.00 76.00 112 GLU A C 1
ATOM 851 O O . GLU A 1 112 ? -36.434 -6.449 73.683 1.00 76.00 112 GLU A O 1
ATOM 856 N N . VAL A 1 113 ? -35.161 -5.240 72.282 1.00 75.44 113 VAL A N 1
ATOM 857 C CA . VAL A 1 113 ? -36.283 -4.523 71.649 1.00 75.44 113 VAL A CA 1
ATOM 858 C C . VAL A 1 113 ? -36.740 -5.296 70.407 1.00 75.44 113 VAL A C 1
ATOM 860 O O . VAL A 1 113 ? -36.030 -5.338 69.400 1.00 75.44 113 VAL A O 1
ATOM 863 N N . SER A 1 114 ? -37.928 -5.918 70.465 1.00 65.50 114 SER A N 1
ATOM 864 C CA . SER A 1 114 ? -38.393 -6.897 69.459 1.00 65.50 114 SER A CA 1
ATOM 865 C C . SER A 1 114 ? -39.488 -6.422 68.467 1.00 65.50 114 SER A C 1
ATOM 867 O O . SER A 1 114 ? -39.976 -7.218 67.667 1.00 65.50 114 SER A O 1
ATOM 869 N N . GLY A 1 115 ? -39.866 -5.138 68.385 1.00 52.81 115 GLY A N 1
ATOM 870 C CA . GLY A 1 115 ? -40.889 -4.672 67.414 1.00 52.81 115 GLY A CA 1
ATOM 871 C C . GLY A 1 115 ? -40.851 -3.159 67.164 1.00 52.81 115 GLY A C 1
ATOM 872 O O . GLY A 1 115 ? -40.449 -2.438 68.058 1.00 52.81 115 GLY A O 1
ATOM 873 N N . GLY A 1 116 ? -41.208 -2.598 65.998 1.00 48.94 116 GLY A N 1
ATOM 874 C CA . GLY A 1 116 ? -42.009 -3.103 64.873 1.00 48.94 116 GLY A CA 1
ATOM 875 C C . GLY A 1 116 ? -41.374 -2.875 63.487 1.00 48.94 116 GLY A C 1
ATOM 876 O O . GLY A 1 116 ? -40.199 -2.542 63.376 1.00 48.94 116 GLY A O 1
ATOM 877 N N . LYS A 1 117 ? -42.122 -3.165 62.411 1.00 39.81 117 LYS A N 1
ATOM 878 C CA . LYS A 1 117 ? -41.665 -2.982 61.021 1.00 39.81 117 LYS A CA 1
ATOM 879 C C . LYS A 1 117 ? -41.257 -1.520 60.808 1.00 39.81 117 LYS A C 1
ATOM 881 O O . LYS A 1 117 ? -42.110 -0.645 60.903 1.00 39.81 117 LYS A O 1
ATOM 886 N N . VAL A 1 118 ? -39.992 -1.273 60.472 1.00 47.59 118 VAL A N 1
ATOM 887 C CA . VAL A 1 118 ? -39.624 -0.038 59.774 1.00 47.59 118 VAL A CA 1
ATOM 888 C C . VAL A 1 118 ? -40.257 -0.162 58.394 1.00 47.59 118 VAL A C 1
ATOM 890 O O . VAL A 1 118 ? -39.803 -0.952 57.569 1.00 47.59 118 VAL A O 1
ATOM 893 N N . GLU A 1 119 ? -41.382 0.515 58.193 1.00 53.44 119 GLU A N 1
ATOM 894 C CA . GLU A 1 119 ? -41.956 0.688 56.867 1.00 53.44 119 GLU A CA 1
ATOM 895 C C . GLU A 1 119 ? -40.998 1.610 56.105 1.00 53.44 119 GLU A C 1
ATOM 897 O O . GLU A 1 119 ? -40.906 2.810 56.361 1.00 53.44 119 GLU A O 1
ATOM 902 N N . GLU A 1 120 ? -40.181 1.004 55.247 1.00 58.28 120 GLU A N 1
ATOM 903 C CA . GLU A 1 120 ? -39.390 1.710 54.248 1.00 58.28 120 GLU A CA 1
ATOM 904 C C . GLU A 1 120 ? -40.356 2.570 53.413 1.00 58.28 120 GLU A C 1
ATOM 906 O O . GLU A 1 120 ? -41.422 2.076 53.032 1.00 58.28 120 GLU A O 1
ATOM 911 N N . PRO A 1 121 ? -40.070 3.861 53.163 1.00 47.84 121 PRO A N 1
ATOM 912 C CA . PRO A 1 121 ? -41.003 4.706 52.434 1.00 47.84 121 PRO A CA 1
ATOM 913 C C . PRO A 1 121 ? -41.172 4.161 51.009 1.00 47.84 121 PRO A C 1
ATOM 915 O O . PRO A 1 121 ? -40.258 4.270 50.192 1.00 47.84 121 PRO A O 1
ATOM 918 N N . ASP A 1 122 ? -42.348 3.593 50.707 1.00 57.34 122 ASP A N 1
ATOM 919 C CA . ASP A 1 122 ? -42.764 3.166 49.364 1.00 57.34 122 ASP A CA 1
ATOM 920 C C . ASP A 1 122 ? -42.861 4.390 48.446 1.00 57.34 122 ASP A C 1
ATOM 922 O O . ASP A 1 122 ? -43.916 4.999 48.235 1.00 57.34 122 ASP A O 1
ATOM 926 N N . ARG A 1 123 ? -41.714 4.796 47.900 1.00 62.25 123 ARG A N 1
ATOM 927 C CA . ARG A 1 123 ? -41.655 5.754 46.807 1.00 62.25 123 ARG A CA 1
ATOM 928 C C . ARG A 1 123 ? -42.049 5.010 45.539 1.00 62.25 123 ARG A C 1
ATOM 930 O O . ARG A 1 123 ? -41.195 4.564 44.778 1.00 62.25 123 ARG A O 1
ATOM 937 N N . LYS A 1 124 ? -43.360 4.934 45.302 1.00 53.47 124 LYS A N 1
ATOM 938 C CA . LYS A 1 124 ? -43.957 4.511 44.032 1.00 53.47 124 LYS A CA 1
ATOM 939 C C . LYS A 1 124 ? -43.344 5.340 42.906 1.00 53.47 124 LYS A C 1
ATOM 941 O O . LYS A 1 124 ? -43.730 6.487 42.681 1.00 53.47 124 LYS A O 1
ATOM 946 N N . ILE A 1 125 ? -42.348 4.787 42.217 1.00 63.72 125 ILE A N 1
ATOM 947 C CA . ILE A 1 125 ? -41.832 5.380 40.987 1.00 63.72 125 ILE A CA 1
ATOM 948 C C . ILE A 1 125 ? -43.007 5.328 39.996 1.00 63.72 125 ILE A C 1
ATOM 950 O O . ILE A 1 125 ? -43.538 4.240 39.760 1.00 63.72 125 ILE A O 1
ATOM 954 N N . PRO A 1 126 ? -43.473 6.470 39.455 1.00 69.19 126 PRO A N 1
ATOM 955 C CA . PRO A 1 126 ? -44.639 6.481 38.586 1.00 69.19 126 PRO A CA 1
ATOM 956 C C . PRO A 1 126 ? -44.396 5.541 37.409 1.00 69.19 126 PRO A C 1
ATOM 958 O O . PRO A 1 126 ? -43.331 5.589 36.798 1.00 69.19 126 PRO A O 1
ATOM 961 N N . TRP A 1 127 ? -45.382 4.704 37.072 1.00 72.81 127 TRP A N 1
ATOM 962 C CA . TRP A 1 127 ? -45.240 3.657 36.048 1.00 72.81 127 TRP A CA 1
ATOM 963 C C . TRP A 1 127 ? -44.733 4.196 34.694 1.00 72.81 127 TRP A C 1
ATOM 965 O O . TRP A 1 127 ? -44.079 3.484 33.939 1.00 72.81 127 TRP A O 1
ATOM 975 N N . MET A 1 128 ? -44.960 5.490 34.426 1.00 72.38 128 MET A N 1
ATOM 976 C CA . MET A 1 128 ? -44.472 6.189 33.239 1.00 72.38 128 MET A CA 1
ATOM 977 C C . MET A 1 128 ? -42.942 6.231 33.183 1.00 72.38 128 MET A C 1
ATOM 979 O O . MET A 1 128 ? -42.379 6.139 32.102 1.00 72.38 128 MET A O 1
ATOM 983 N N . VAL A 1 129 ? -42.255 6.302 34.323 1.00 77.50 129 VAL A N 1
ATOM 984 C CA . VAL A 1 129 ? -40.786 6.259 34.381 1.00 77.50 129 VAL A CA 1
ATOM 985 C C . VAL A 1 129 ? -40.282 4.874 33.986 1.00 77.50 129 VAL A C 1
ATOM 987 O O . VAL A 1 129 ? -39.331 4.775 33.221 1.00 77.50 129 VAL A O 1
ATOM 990 N N . ILE A 1 130 ? -40.953 3.806 34.432 1.00 77.94 130 ILE A N 1
ATOM 991 C CA . ILE A 1 130 ? -40.615 2.430 34.037 1.00 77.94 130 ILE A CA 1
ATOM 992 C C . ILE A 1 130 ? -40.861 2.242 32.533 1.00 77.94 130 ILE A C 1
ATOM 994 O O . ILE A 1 130 ? -40.005 1.701 31.840 1.00 77.94 130 ILE A O 1
ATOM 998 N N . ALA A 1 131 ? -41.980 2.755 32.010 1.00 80.81 131 ALA A N 1
ATOM 999 C CA . ALA A 1 131 ? -42.296 2.698 30.584 1.00 80.81 131 ALA A CA 1
ATOM 1000 C C . ALA A 1 131 ? -41.283 3.473 29.721 1.00 80.81 131 ALA A C 1
ATOM 1002 O O . ALA A 1 131 ? -40.856 2.975 28.682 1.00 80.81 131 ALA A O 1
ATOM 1003 N N . VAL A 1 132 ? -40.852 4.661 30.161 1.00 82.81 132 VAL A N 1
ATOM 1004 C CA . VAL A 1 132 ? -39.852 5.472 29.448 1.00 82.81 132 VAL A CA 1
ATOM 1005 C C . VAL A 1 132 ? -38.477 4.813 29.490 1.00 82.81 132 VAL A C 1
ATOM 1007 O O . VAL A 1 132 ? -37.823 4.724 28.457 1.00 82.81 132 VAL A O 1
ATOM 1010 N N . VAL A 1 133 ? -38.042 4.293 30.640 1.00 82.31 133 VAL A N 1
ATOM 1011 C CA . VAL A 1 133 ? -36.756 3.587 30.747 1.00 82.31 133 VAL A CA 1
ATOM 1012 C C . VAL A 1 133 ? -36.762 2.314 29.897 1.00 82.31 133 VAL A C 1
ATOM 1014 O O . VAL A 1 133 ? -35.804 2.071 29.168 1.00 82.31 133 VAL A O 1
ATOM 1017 N N . ALA A 1 134 ? -37.854 1.544 29.904 1.00 82.69 134 ALA A N 1
ATOM 1018 C CA . ALA A 1 134 ? -38.002 0.378 29.037 1.00 82.69 134 ALA A CA 1
ATOM 1019 C C . ALA A 1 134 ? -37.962 0.764 27.550 1.00 82.69 134 ALA A C 1
ATOM 1021 O O . ALA A 1 134 ? -37.247 0.133 26.776 1.00 82.69 134 ALA A O 1
ATOM 1022 N N . ALA A 1 135 ? -38.655 1.836 27.150 1.00 82.12 135 ALA A N 1
ATOM 1023 C CA . ALA A 1 135 ? -38.613 2.338 25.780 1.00 82.12 135 ALA A CA 1
ATOM 1024 C C . ALA A 1 135 ? -37.202 2.798 25.378 1.00 82.12 135 ALA A C 1
ATOM 1026 O O . ALA A 1 135 ? -36.752 2.475 24.286 1.00 82.12 135 ALA A O 1
ATOM 1027 N N . VAL A 1 136 ? -36.468 3.483 26.259 1.00 84.69 136 VAL A N 1
ATOM 1028 C CA . VAL A 1 136 ? -35.085 3.917 25.998 1.00 84.69 136 VAL A CA 1
ATOM 1029 C C . VAL A 1 136 ? -34.126 2.730 25.906 1.00 84.69 136 VAL A C 1
ATOM 1031 O O . VAL A 1 136 ? -33.234 2.756 25.067 1.00 84.69 136 VAL A O 1
ATOM 1034 N N . ILE A 1 137 ? -34.314 1.669 26.694 1.00 86.25 137 ILE A N 1
ATOM 1035 C CA . ILE A 1 137 ? -33.509 0.442 26.585 1.00 86.25 137 ILE A CA 1
ATOM 1036 C C . ILE A 1 137 ? -33.824 -0.301 25.286 1.00 86.25 137 ILE A C 1
ATOM 1038 O O . ILE A 1 137 ? -32.909 -0.780 24.626 1.00 86.25 137 ILE A O 1
ATOM 1042 N N . VAL A 1 138 ? -35.093 -0.367 24.878 1.00 87.25 138 VAL A N 1
ATOM 1043 C CA . VAL A 1 138 ? -35.485 -0.988 23.605 1.00 87.25 138 VAL A CA 1
ATOM 1044 C C . VAL A 1 138 ? -34.962 -0.177 22.422 1.00 87.25 138 VAL A C 1
ATOM 1046 O O . VAL A 1 138 ? -34.422 -0.755 21.488 1.00 87.25 138 VAL A O 1
ATOM 1049 N N . ILE A 1 139 ? -35.056 1.154 22.468 1.00 80.25 139 ILE A N 1
ATOM 1050 C CA . ILE A 1 139 ? -34.543 2.037 21.415 1.00 80.25 139 ILE A CA 1
ATOM 1051 C C . ILE A 1 139 ? -33.014 2.010 21.397 1.00 80.25 139 ILE A C 1
ATOM 1053 O O . ILE A 1 139 ? -32.429 1.838 20.339 1.00 80.25 139 ILE A O 1
ATOM 1057 N N . GLY A 1 140 ? -32.352 2.121 22.547 1.00 80.38 140 GLY A N 1
ATOM 1058 C CA . GLY A 1 140 ? -30.896 2.042 22.662 1.00 80.38 140 GLY A CA 1
ATOM 1059 C C . GLY A 1 140 ? -30.354 0.669 22.268 1.00 80.38 140 GLY A C 1
ATOM 1060 O O . GLY A 1 140 ? -29.338 0.587 21.591 1.00 80.38 140 GLY A O 1
ATOM 1061 N N . GLY A 1 141 ? -31.068 -0.403 22.612 1.00 80.69 141 GLY A N 1
ATOM 1062 C CA . GLY A 1 141 ? -30.773 -1.767 22.187 1.00 80.69 141 GLY A CA 1
ATOM 1063 C C . GLY A 1 141 ? -31.003 -1.974 20.693 1.00 80.69 141 GLY A C 1
ATOM 1064 O O . GLY A 1 141 ? -30.173 -2.594 20.046 1.00 80.69 141 GLY A O 1
ATOM 1065 N N . ALA A 1 142 ? -32.065 -1.409 20.116 1.00 81.12 142 ALA A N 1
ATOM 1066 C CA . ALA A 1 142 ? -32.329 -1.470 18.680 1.00 81.12 142 ALA A CA 1
ATOM 1067 C C . ALA A 1 142 ? -31.336 -0.623 17.874 1.00 81.12 142 ALA A C 1
ATOM 1069 O O . ALA A 1 142 ? -30.884 -1.062 16.825 1.00 81.12 142 ALA A O 1
ATOM 1070 N N . VAL A 1 143 ? -30.955 0.557 18.366 1.00 79.94 143 VAL A N 1
ATOM 1071 C CA . VAL A 1 143 ? -29.917 1.406 17.764 1.00 79.94 143 VAL A CA 1
ATOM 1072 C C . VAL A 1 143 ? -28.553 0.731 17.896 1.00 79.94 143 VAL A C 1
ATOM 1074 O O . VAL A 1 143 ? -27.837 0.622 16.908 1.00 79.94 143 VAL A O 1
ATOM 1077 N N . GLY A 1 144 ? -28.221 0.204 19.075 1.00 72.19 144 GLY A N 1
ATOM 1078 C CA . GLY A 1 144 ? -27.001 -0.567 19.308 1.00 72.19 144 GLY A CA 1
ATOM 1079 C C . GLY A 1 144 ? -26.927 -1.813 18.425 1.00 72.19 144 GLY A C 1
ATOM 1080 O O . GLY A 1 144 ? -25.909 -2.035 17.783 1.00 72.19 144 GLY A O 1
ATOM 1081 N N . ALA A 1 145 ? -28.016 -2.575 18.311 1.00 76.75 145 ALA A N 1
ATOM 1082 C CA . ALA A 1 145 ? -28.116 -3.726 17.419 1.00 76.75 145 ALA A CA 1
ATOM 1083 C C . ALA A 1 145 ? -28.067 -3.317 15.943 1.00 76.75 145 ALA A C 1
ATOM 1085 O O . ALA A 1 145 ? -27.435 -4.003 15.157 1.00 76.75 145 ALA A O 1
ATOM 1086 N N . TYR A 1 146 ? -28.681 -2.201 15.550 1.00 76.62 146 TYR A N 1
ATOM 1087 C CA . TYR A 1 146 ? -28.625 -1.698 14.178 1.00 76.62 146 TYR A CA 1
ATOM 1088 C C . TYR A 1 146 ? -27.202 -1.292 13.777 1.00 76.62 146 TYR A C 1
ATOM 1090 O O . TYR A 1 146 ? -26.768 -1.637 12.684 1.00 76.62 146 TYR A O 1
ATOM 1098 N N . PHE A 1 147 ? -26.457 -0.613 14.656 1.00 70.69 147 PHE A N 1
ATOM 1099 C CA . PHE A 1 147 ? -25.043 -0.304 14.418 1.00 70.69 147 PHE A CA 1
ATOM 1100 C C . PHE A 1 147 ? -24.168 -1.568 14.456 1.00 70.69 147 PHE A C 1
ATOM 1102 O O . PHE A 1 147 ? -23.355 -1.768 13.561 1.00 70.69 147 PHE A O 1
ATOM 1109 N N . PHE A 1 148 ? -24.396 -2.476 15.408 1.00 63.41 148 PHE A N 1
ATOM 1110 C CA . PHE A 1 148 ? -23.662 -3.743 15.506 1.00 63.41 148 PHE A CA 1
ATOM 1111 C C . PHE A 1 148 ? -23.895 -4.666 14.296 1.00 63.41 148 PHE A C 1
ATOM 1113 O O . PHE A 1 148 ? -22.951 -5.238 13.769 1.00 63.41 148 PHE A O 1
ATOM 1120 N N . LEU A 1 149 ? -25.133 -4.771 13.804 1.00 65.62 149 LEU A N 1
ATOM 1121 C CA . LEU A 1 149 ? -25.480 -5.563 12.617 1.00 65.62 149 LEU A CA 1
ATOM 1122 C C . LEU A 1 149 ? -25.051 -4.896 11.301 1.00 65.62 149 LEU A C 1
ATOM 1124 O O . LEU A 1 149 ? -24.981 -5.571 10.277 1.00 65.62 149 LEU A O 1
ATOM 1128 N N . ARG A 1 150 ? -24.796 -3.582 11.298 1.00 64.25 150 ARG A N 1
ATOM 1129 C CA . ARG A 1 150 ? -24.322 -2.844 10.118 1.00 64.25 150 ARG A CA 1
ATOM 1130 C C . ARG A 1 150 ? -22.805 -2.933 9.946 1.00 64.25 150 ARG A C 1
ATOM 1132 O O . ARG A 1 150 ? -22.356 -3.000 8.805 1.00 64.25 150 ARG A O 1
ATOM 1139 N N . ASP A 1 151 ? -22.057 -2.968 11.050 1.00 57.16 151 ASP A N 1
ATOM 1140 C CA . ASP A 1 151 ? -20.588 -3.027 11.046 1.00 57.16 151 ASP A CA 1
ATOM 1141 C C . ASP A 1 151 ? -20.028 -4.451 11.248 1.00 57.16 151 ASP A C 1
ATOM 1143 O O . ASP A 1 151 ? -18.851 -4.688 10.991 1.00 57.16 151 ASP A O 1
ATOM 1147 N N . GLY A 1 152 ? -20.849 -5.413 11.685 1.00 56.25 152 GLY A N 1
ATOM 1148 C CA . GLY A 1 152 ? -20.425 -6.771 12.035 1.00 56.25 152 GLY A CA 1
ATOM 1149 C C . GLY A 1 152 ? -21.167 -7.843 11.249 1.00 56.25 152 GLY A C 1
ATOM 1150 O O . GLY A 1 152 ? -22.122 -8.442 11.740 1.00 56.25 152 GLY A O 1
ATOM 1151 N N . GLY A 1 153 ? -20.709 -8.107 10.032 1.00 51.62 153 GLY A N 1
ATOM 1152 C CA . GLY A 1 153 ? -21.044 -9.329 9.320 1.00 51.62 153 GLY A CA 1
ATOM 1153 C C . GLY A 1 153 ? -19.762 -9.954 8.811 1.00 51.62 153 GLY A C 1
ATOM 1154 O O . GLY A 1 153 ? -19.099 -9.342 7.976 1.00 51.62 153 GLY A O 1
ATOM 1155 N N . ASP A 1 154 ? -19.468 -11.172 9.270 1.00 58.16 154 ASP A N 1
ATOM 1156 C CA . ASP A 1 154 ? -18.427 -12.093 8.781 1.00 58.16 154 ASP A CA 1
ATOM 1157 C C . ASP A 1 154 ? -18.676 -12.521 7.313 1.00 58.16 154 ASP A C 1
ATOM 1159 O O . ASP A 1 154 ? -18.518 -13.678 6.922 1.00 58.16 154 ASP A O 1
ATOM 1163 N N . ALA A 1 155 ? -19.152 -11.599 6.478 1.00 63.66 155 ALA A N 1
ATOM 1164 C CA . ALA A 1 155 ? -19.262 -11.772 5.052 1.00 63.66 155 ALA A CA 1
ATOM 1165 C C . ALA A 1 155 ? -17.851 -11.640 4.486 1.00 63.66 155 ALA A C 1
ATOM 1167 O O . ALA A 1 155 ? -17.335 -10.541 4.285 1.00 63.66 155 ALA A O 1
ATOM 1168 N N . MET A 1 156 ? -17.232 -12.791 4.256 1.00 77.81 156 MET A N 1
ATOM 1169 C CA . MET A 1 156 ? -16.074 -12.910 3.390 1.00 77.81 156 MET A CA 1
ATOM 1170 C C . MET A 1 156 ? -16.473 -12.446 1.985 1.00 77.81 156 MET A C 1
ATOM 1172 O O . MET A 1 156 ? -17.349 -13.031 1.344 1.00 77.81 156 MET A O 1
ATOM 1176 N N . ILE A 1 157 ? -15.865 -11.362 1.514 1.00 83.81 157 ILE A N 1
ATOM 1177 C CA . ILE A 1 157 ? -16.061 -10.828 0.169 1.00 83.81 157 ILE A CA 1
ATOM 1178 C C . ILE A 1 157 ? -14.831 -11.214 -0.650 1.00 83.81 157 ILE A C 1
ATOM 1180 O O . ILE A 1 157 ? -13.693 -10.975 -0.244 1.00 83.81 157 ILE A O 1
ATOM 1184 N N . ALA A 1 158 ? -15.048 -11.814 -1.819 1.00 87.12 158 ALA A N 1
ATOM 1185 C CA . ALA A 1 158 ? -13.963 -12.107 -2.746 1.00 87.12 158 ALA A CA 1
ATOM 1186 C C . ALA A 1 158 ? -13.428 -10.811 -3.375 1.00 87.12 158 ALA A C 1
ATOM 1188 O O . ALA A 1 158 ? -14.200 -9.983 -3.871 1.00 87.12 158 ALA A O 1
ATOM 1189 N N . VAL A 1 159 ? -12.103 -10.660 -3.403 1.00 88.94 159 VAL A N 1
ATOM 1190 C CA . VAL A 1 159 ? -11.429 -9.531 -4.051 1.00 88.94 159 VAL A CA 1
ATOM 1191 C C . VAL A 1 159 ? -11.732 -9.556 -5.556 1.00 88.94 159 VAL A C 1
ATOM 1193 O O . VAL A 1 159 ? -11.379 -10.534 -6.225 1.00 88.94 159 VAL A O 1
ATOM 1196 N N . PRO A 1 160 ? -12.370 -8.515 -6.123 1.00 85.75 160 PRO A N 1
ATOM 1197 C CA . PRO A 1 160 ? -12.661 -8.464 -7.548 1.00 85.75 160 PRO A CA 1
ATOM 1198 C C . PRO A 1 160 ? -11.375 -8.321 -8.366 1.00 85.75 160 PRO A C 1
ATOM 1200 O O . PRO A 1 160 ? -10.437 -7.627 -7.972 1.00 85.75 160 PRO A O 1
ATOM 1203 N N . ASP A 1 161 ? -11.354 -8.934 -9.548 1.00 89.75 161 ASP A N 1
ATOM 1204 C CA . ASP A 1 161 ? -10.268 -8.722 -10.496 1.00 89.75 161 ASP A CA 1
ATOM 1205 C C . ASP A 1 161 ? -10.404 -7.343 -11.157 1.00 89.75 161 ASP A C 1
ATOM 1207 O O . ASP A 1 161 ? -11.331 -7.064 -11.923 1.00 89.75 161 ASP A O 1
ATOM 1211 N N . VAL A 1 162 ? -9.468 -6.461 -10.819 1.00 89.12 162 VAL A N 1
ATOM 1212 C CA . VAL A 1 162 ? -9.354 -5.102 -11.361 1.00 89.12 162 VAL A CA 1
ATOM 1213 C C . VAL A 1 162 ? -8.071 -4.915 -12.169 1.00 89.12 162 VAL A C 1
ATOM 1215 O O . VAL A 1 162 ? -7.678 -3.782 -12.454 1.00 89.12 162 VAL A O 1
ATOM 1218 N N . THR A 1 163 ? -7.408 -6.010 -12.550 1.00 85.94 163 THR A N 1
ATOM 1219 C CA . THR A 1 163 ? -6.236 -5.957 -13.426 1.00 85.94 163 THR A CA 1
ATOM 1220 C C . THR A 1 163 ? -6.575 -5.252 -14.737 1.00 85.94 163 THR A C 1
ATOM 1222 O O . THR A 1 163 ? -7.712 -5.274 -15.211 1.00 85.94 163 THR A O 1
ATOM 1225 N N . THR A 1 164 ? -5.590 -4.571 -15.327 1.00 87.06 164 THR A N 1
ATOM 1226 C CA . THR A 1 164 ? -5.699 -3.791 -16.578 1.00 87.06 164 THR A CA 1
ATOM 1227 C C . THR A 1 164 ? -6.596 -2.549 -16.522 1.00 87.06 164 THR A C 1
ATOM 1229 O O . THR A 1 164 ? -6.631 -1.779 -17.483 1.00 87.06 164 THR A O 1
ATOM 1232 N N . LYS A 1 165 ? -7.289 -2.292 -15.404 1.00 87.06 165 LYS A N 1
ATOM 1233 C CA . LYS A 1 165 ? -8.089 -1.075 -15.224 1.00 87.06 165 LYS A CA 1
ATOM 1234 C C . LYS A 1 165 ? -7.214 0.105 -14.778 1.00 87.06 165 LYS A C 1
ATOM 1236 O O . LYS A 1 165 ? -6.227 -0.095 -14.063 1.00 87.06 165 LYS A O 1
ATOM 1241 N N . PRO A 1 166 ? -7.581 1.348 -15.137 1.00 91.19 166 PRO A N 1
ATOM 1242 C CA . PRO A 1 166 ? -7.009 2.539 -14.517 1.00 91.19 166 PRO A CA 1
ATOM 1243 C C . PRO A 1 166 ? -7.244 2.540 -13.001 1.00 91.19 166 PRO A C 1
ATOM 1245 O O . PRO A 1 166 ? -8.303 2.097 -12.549 1.00 91.19 166 PRO A O 1
ATOM 1248 N N . PHE A 1 167 ? -6.297 3.083 -12.229 1.00 89.81 167 PHE A N 1
ATOM 1249 C CA . PHE A 1 167 ? -6.383 3.145 -10.764 1.00 89.81 167 PHE A CA 1
ATOM 1250 C C . PHE A 1 167 ? -7.722 3.702 -10.266 1.00 89.81 167 PHE A C 1
ATOM 1252 O O . PHE A 1 167 ? -8.326 3.097 -9.390 1.00 89.81 167 PHE A O 1
ATOM 1259 N N . ASP A 1 168 ? -8.231 4.783 -10.858 1.00 89.56 168 ASP A N 1
ATOM 1260 C CA . ASP A 1 168 ? -9.482 5.406 -10.406 1.00 89.56 168 ASP A CA 1
ATOM 1261 C C . ASP A 1 168 ? -10.692 4.474 -10.567 1.00 89.56 168 ASP A C 1
ATOM 1263 O O . ASP A 1 168 ? -11.541 4.386 -9.679 1.00 89.56 168 ASP A O 1
ATOM 1267 N N . GLN A 1 169 ? -10.745 3.723 -11.673 1.00 90.00 169 GLN A N 1
ATOM 1268 C CA . GLN A 1 169 ? -11.809 2.746 -11.921 1.00 90.00 169 GLN A CA 1
ATOM 1269 C C . GLN A 1 169 ? -11.677 1.527 -11.004 1.00 90.00 169 GLN A C 1
ATOM 1271 O O . GLN A 1 169 ? -12.677 1.019 -10.503 1.00 90.00 169 GLN A O 1
ATOM 1276 N N . ALA A 1 170 ? -10.448 1.057 -10.778 1.00 90.50 170 ALA A N 1
ATOM 1277 C CA . ALA A 1 170 ? -10.169 -0.050 -9.869 1.00 90.50 170 ALA A CA 1
ATOM 1278 C C . ALA A 1 170 ? -10.495 0.314 -8.413 1.00 90.50 170 ALA A C 1
ATOM 1280 O O . ALA A 1 170 ? -11.120 -0.471 -7.706 1.00 90.50 170 ALA A O 1
ATOM 1281 N N . ASN A 1 171 ? -10.127 1.522 -7.988 1.00 91.75 171 ASN A N 1
ATOM 1282 C CA . ASN A 1 171 ? -10.429 2.061 -6.670 1.00 91.75 171 ASN A CA 1
ATOM 1283 C C . ASN A 1 171 ? -11.942 2.160 -6.450 1.00 91.75 171 ASN A C 1
ATOM 1285 O O . ASN A 1 171 ? -12.427 1.688 -5.429 1.00 91.75 171 ASN A O 1
ATOM 1289 N N . ALA A 1 172 ? -12.688 2.700 -7.420 1.00 91.25 172 ALA A N 1
ATOM 1290 C CA . ALA A 1 172 ? -14.147 2.770 -7.347 1.00 91.25 172 ALA A CA 1
ATOM 1291 C C . ALA A 1 172 ? -14.797 1.379 -7.242 1.00 91.25 172 ALA A C 1
ATOM 1293 O O . ALA A 1 172 ? -15.674 1.173 -6.411 1.00 91.25 172 ALA A O 1
ATOM 1294 N N . ALA A 1 173 ? -14.333 0.406 -8.032 1.00 89.38 173 ALA A N 1
ATOM 1295 C CA . ALA A 1 173 ? -14.854 -0.960 -7.981 1.00 89.38 173 ALA A CA 1
ATOM 1296 C C . ALA A 1 173 ? -14.564 -1.658 -6.638 1.00 89.38 173 ALA A C 1
ATOM 1298 O O . ALA A 1 173 ? -15.381 -2.440 -6.156 1.00 89.38 173 ALA A O 1
ATOM 1299 N N . MET A 1 174 ? -13.409 -1.382 -6.026 1.00 89.25 174 MET A N 1
ATOM 1300 C CA . MET A 1 174 ? -13.034 -1.933 -4.720 1.00 89.25 174 MET A CA 1
ATOM 1301 C C . MET A 1 174 ? -13.824 -1.292 -3.576 1.00 89.25 174 MET A C 1
ATOM 1303 O O . MET A 1 174 ? -14.326 -2.005 -2.707 1.00 89.25 174 MET A O 1
ATOM 1307 N N . THR A 1 175 ? -13.989 0.032 -3.589 1.00 89.19 175 THR A N 1
ATOM 1308 C CA . THR A 1 175 ? -14.755 0.743 -2.555 1.00 89.19 175 THR A CA 1
ATOM 1309 C C . THR A 1 175 ? -16.250 0.454 -2.642 1.00 89.19 175 THR A C 1
ATOM 1311 O O . THR A 1 175 ? -16.894 0.319 -1.605 1.00 89.19 175 THR A O 1
ATOM 1314 N N . GLU A 1 176 ? -16.803 0.260 -3.845 1.00 88.81 176 GLU A N 1
ATOM 1315 C CA . GLU A 1 176 ? -18.185 -0.212 -4.039 1.00 88.81 176 GLU A CA 1
ATOM 1316 C C . GLU A 1 176 ? -18.417 -1.593 -3.403 1.00 88.81 176 GLU A C 1
ATOM 1318 O O . GLU A 1 176 ? -19.503 -1.881 -2.902 1.00 88.81 176 GLU A O 1
ATOM 1323 N N . LYS A 1 177 ? -17.381 -2.441 -3.369 1.00 86.19 177 LYS A N 1
ATOM 1324 C CA . LYS A 1 177 ? -17.400 -3.749 -2.697 1.00 86.19 177 LYS A CA 1
ATOM 1325 C C . LYS A 1 177 ? -17.112 -3.683 -1.194 1.00 86.19 177 LYS A C 1
ATOM 1327 O O . LYS A 1 177 ? -17.105 -4.729 -0.556 1.00 86.19 177 LYS A O 1
ATOM 1332 N N . GLY A 1 178 ? -16.912 -2.491 -0.632 1.00 86.75 178 GLY A N 1
ATOM 1333 C CA . GLY A 1 178 ? -16.656 -2.297 0.795 1.00 86.75 178 GLY A CA 1
ATOM 1334 C C . GLY A 1 178 ? -15.197 -2.493 1.214 1.00 86.75 178 GLY A C 1
ATOM 1335 O O . GLY A 1 178 ? -14.922 -2.551 2.408 1.00 86.75 178 GLY A O 1
ATOM 1336 N N . PHE A 1 179 ? -14.251 -2.580 0.272 1.00 90.06 179 PHE A N 1
ATOM 1337 C CA . PHE A 1 179 ? -12.826 -2.680 0.597 1.00 90.06 179 PHE A CA 1
ATOM 1338 C C . PHE A 1 179 ? -12.182 -1.308 0.800 1.00 90.06 179 PHE A C 1
ATOM 1340 O O . PHE A 1 179 ? -12.445 -0.355 0.061 1.00 90.06 179 PHE A O 1
ATOM 1347 N N . ALA A 1 180 ? -11.261 -1.230 1.760 1.00 89.75 180 ALA A N 1
ATOM 1348 C CA . ALA A 1 180 ? -10.330 -0.116 1.862 1.00 89.75 180 ALA A CA 1
ATOM 1349 C C . ALA A 1 180 ? -9.205 -0.293 0.830 1.00 89.75 180 ALA A C 1
ATOM 1351 O O . ALA A 1 180 ? -8.662 -1.385 0.668 1.00 89.75 180 ALA A O 1
ATOM 1352 N N . VAL A 1 181 ? -8.834 0.776 0.128 1.00 92.19 181 VAL A N 1
ATOM 1353 C CA . VAL A 1 181 ? -7.852 0.709 -0.962 1.00 92.19 181 VAL A CA 1
ATOM 1354 C C . VAL A 1 181 ? -6.552 1.383 -0.554 1.00 92.19 181 VAL A C 1
ATOM 1356 O O . VAL A 1 181 ? -6.537 2.546 -0.155 1.00 92.19 181 VAL A O 1
ATOM 1359 N N . SER A 1 182 ? -5.446 0.662 -0.717 1.00 92.75 182 SER A N 1
ATOM 1360 C CA . SER A 1 182 ? -4.093 1.215 -0.660 1.00 92.75 182 SER A CA 1
ATOM 1361 C C . SER A 1 182 ? -3.462 1.201 -2.050 1.00 92.75 182 SER A C 1
ATOM 1363 O O . SER A 1 182 ? -3.780 0.345 -2.875 1.00 92.75 182 SER A O 1
ATOM 1365 N N . ARG A 1 183 ? -2.562 2.144 -2.332 1.00 92.12 183 ARG A N 1
ATOM 1366 C CA . ARG A 1 183 ? -1.858 2.242 -3.616 1.00 92.12 183 ARG A CA 1
ATOM 1367 C C . ARG A 1 183 ? -0.373 1.981 -3.426 1.00 92.12 183 ARG A C 1
ATOM 1369 O O . ARG A 1 183 ? 0.277 2.646 -2.627 1.00 92.12 183 ARG A O 1
ATOM 1376 N N . GLU A 1 184 ? 0.174 1.104 -4.254 1.00 92.25 184 GLU A N 1
ATOM 1377 C CA . GLU A 1 184 ? 1.607 0.831 -4.332 1.00 92.25 184 GLU A CA 1
ATOM 1378 C C . GLU A 1 184 ? 2.050 0.925 -5.791 1.00 92.25 184 GLU A C 1
ATOM 1380 O O . GLU A 1 184 ? 1.453 0.302 -6.663 1.00 92.25 184 GLU A O 1
ATOM 1385 N N . ASN A 1 185 ? 3.065 1.739 -6.082 1.00 89.94 185 ASN A N 1
ATOM 1386 C CA . ASN A 1 185 ? 3.573 1.875 -7.445 1.00 89.94 185 ASN A CA 1
ATOM 1387 C C . ASN A 1 185 ? 4.664 0.835 -7.703 1.00 89.94 185 ASN A C 1
ATOM 1389 O O . ASN A 1 185 ? 5.596 0.713 -6.910 1.00 89.94 185 ASN A O 1
ATOM 1393 N N . VAL A 1 186 ? 4.567 0.131 -8.827 1.00 88.75 186 VAL A N 1
ATOM 1394 C CA . VAL A 1 186 ? 5.504 -0.924 -9.223 1.00 88.75 186 VAL A CA 1
ATOM 1395 C C . VAL A 1 186 ? 5.973 -0.730 -10.661 1.00 88.75 186 VAL A C 1
ATOM 1397 O O . VAL A 1 186 ? 5.221 -0.253 -11.516 1.00 88.75 186 VAL A O 1
ATOM 1400 N N . GLU A 1 187 ? 7.219 -1.118 -10.930 1.00 87.88 187 GLU A N 1
ATOM 1401 C CA . GLU A 1 187 ? 7.765 -1.114 -12.286 1.00 87.88 187 GLU A CA 1
ATOM 1402 C C . GLU A 1 187 ? 7.045 -2.152 -13.150 1.00 87.88 187 GLU A C 1
ATOM 1404 O O . 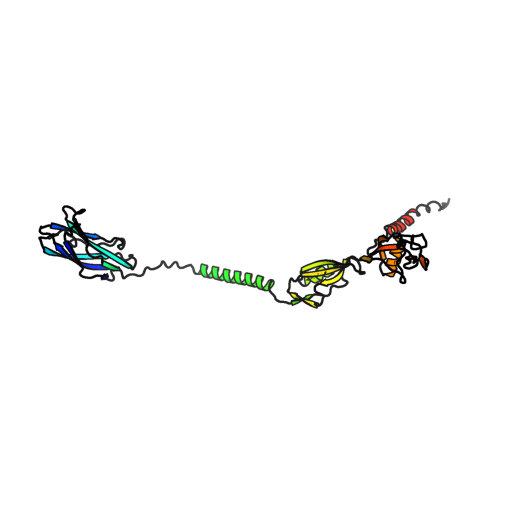GLU A 1 187 ? 6.908 -3.319 -12.777 1.00 87.88 187 GLU A O 1
ATOM 1409 N N . SER A 1 188 ? 6.554 -1.726 -14.311 1.00 87.38 188 SER A N 1
ATOM 1410 C CA . SER A 1 188 ? 5.855 -2.599 -15.248 1.00 87.38 188 SER A CA 1
ATOM 1411 C C . SER A 1 188 ? 5.805 -1.990 -16.643 1.00 87.38 188 SER A C 1
ATOM 1413 O O . SER A 1 188 ? 5.810 -0.772 -16.827 1.00 87.38 188 SER A O 1
ATOM 1415 N N . LYS A 1 189 ? 5.710 -2.871 -17.644 1.00 83.38 189 LYS A N 1
ATOM 1416 C CA . LYS A 1 189 ? 5.521 -2.498 -19.051 1.00 83.38 189 LYS A CA 1
ATOM 1417 C C . LYS A 1 189 ? 4.116 -1.948 -19.327 1.00 83.38 189 LYS A C 1
ATOM 1419 O O . LYS A 1 189 ? 3.903 -1.323 -20.359 1.00 83.38 189 LYS A O 1
ATOM 1424 N N . GLN A 1 190 ? 3.141 -2.178 -18.445 1.00 83.69 190 GLN A N 1
ATOM 1425 C CA . GLN A 1 190 ? 1.785 -1.649 -18.631 1.00 83.69 190 GLN A CA 1
ATOM 1426 C C . GLN A 1 190 ? 1.766 -0.120 -18.572 1.00 83.69 190 GLN A C 1
ATOM 1428 O O . GLN A 1 190 ? 2.619 0.483 -17.929 1.00 83.69 190 GLN A O 1
ATOM 1433 N N . ALA A 1 191 ? 0.782 0.519 -19.206 1.00 84.38 191 ALA A N 1
ATOM 1434 C CA . ALA A 1 191 ? 0.671 1.975 -19.200 1.00 84.38 191 ALA A CA 1
ATOM 1435 C C . ALA A 1 191 ? 0.644 2.542 -17.770 1.00 84.38 191 ALA A C 1
ATOM 1437 O O . ALA A 1 191 ? 0.040 1.954 -16.867 1.00 84.38 191 ALA A O 1
ATOM 1438 N N . ALA A 1 192 ? 1.296 3.689 -17.570 1.00 83.75 192 ALA A N 1
ATOM 1439 C CA . ALA A 1 192 ? 1.359 4.337 -16.266 1.00 83.75 192 ALA A CA 1
ATOM 1440 C C . ALA A 1 192 ? -0.052 4.582 -15.706 1.00 83.75 192 ALA A C 1
ATOM 1442 O O . ALA A 1 192 ? -0.945 5.023 -16.427 1.00 83.75 192 ALA A O 1
ATOM 1443 N N . GLY A 1 193 ? -0.257 4.277 -14.424 1.00 84.75 193 GLY A N 1
ATOM 1444 C CA . GLY A 1 193 ? -1.566 4.400 -13.773 1.00 84.75 193 GLY A CA 1
ATOM 1445 C C . GLY A 1 193 ? -2.503 3.201 -13.965 1.00 84.75 193 GLY A C 1
ATOM 1446 O O . GLY A 1 193 ? -3.609 3.211 -13.424 1.00 84.75 193 GLY A O 1
ATOM 1447 N N . THR A 1 194 ? -2.075 2.161 -14.688 1.00 88.62 194 THR A N 1
ATOM 1448 C CA . THR A 1 194 ? -2.831 0.908 -14.853 1.00 88.62 194 THR A CA 1
ATOM 1449 C C . THR A 1 194 ? -2.542 -0.052 -13.705 1.00 88.62 194 THR A C 1
ATOM 1451 O O . THR A 1 194 ? -1.383 -0.228 -13.328 1.00 88.62 194 THR A O 1
ATOM 1454 N N . VAL A 1 195 ? -3.568 -0.701 -13.157 1.00 91.38 195 VAL A N 1
ATOM 1455 C CA . VAL A 1 195 ? -3.401 -1.723 -12.118 1.00 91.38 195 VAL A CA 1
ATOM 1456 C C . VAL A 1 195 ? -2.862 -3.013 -12.733 1.00 91.38 195 VAL A C 1
ATOM 1458 O O . VAL A 1 195 ? -3.490 -3.615 -13.604 1.00 91.38 195 VAL A O 1
ATOM 1461 N N . VAL A 1 196 ? -1.698 -3.453 -12.257 1.00 91.88 196 VAL A N 1
ATOM 1462 C CA . VAL A 1 196 ? -1.042 -4.690 -12.708 1.00 91.88 196 VAL A CA 1
ATOM 1463 C C . VAL A 1 196 ? -1.452 -5.901 -11.877 1.00 91.88 196 VAL A C 1
ATOM 1465 O O . VAL A 1 196 ? -1.286 -7.032 -12.321 1.00 91.88 196 VAL A O 1
ATOM 1468 N N . GLY A 1 197 ? -1.982 -5.668 -10.678 1.00 90.06 197 GLY A N 1
ATOM 1469 C CA . GLY A 1 197 ? -2.394 -6.709 -9.750 1.00 90.06 197 GLY A CA 1
ATOM 1470 C C . GLY A 1 197 ? -2.844 -6.136 -8.416 1.00 90.06 197 GLY A C 1
ATOM 1471 O O . GLY A 1 197 ? -2.814 -4.924 -8.191 1.00 90.06 197 GLY A O 1
ATOM 1472 N N . THR A 1 198 ? -3.249 -7.028 -7.523 1.00 91.00 198 THR A N 1
ATOM 1473 C CA . THR A 1 198 ? -3.714 -6.683 -6.181 1.00 91.00 198 THR A CA 1
ATOM 1474 C C . THR A 1 198 ? -3.031 -7.560 -5.144 1.00 91.00 198 THR A C 1
ATOM 1476 O O . THR A 1 198 ? -2.614 -8.684 -5.430 1.00 91.00 198 THR A O 1
ATOM 1479 N N . ARG A 1 199 ? -2.917 -7.043 -3.923 1.00 89.50 199 ARG A N 1
ATOM 1480 C CA . ARG A 1 199 ? -2.483 -7.794 -2.750 1.00 89.50 199 ARG A CA 1
ATOM 1481 C C . ARG A 1 199 ? -3.485 -7.551 -1.619 1.00 89.50 199 ARG A C 1
ATOM 1483 O O . ARG A 1 199 ? -3.555 -6.418 -1.149 1.00 89.50 199 ARG A O 1
ATOM 1490 N N . PRO A 1 200 ? -4.220 -8.574 -1.157 1.00 89.31 200 PRO A N 1
ATOM 1491 C CA . PRO A 1 200 ? -4.242 -9.961 -1.646 1.00 89.31 200 PRO A CA 1
ATOM 1492 C C . PRO A 1 200 ? -4.694 -10.123 -3.121 1.00 89.31 200 PRO A C 1
ATOM 1494 O O . PRO A 1 200 ? -5.325 -9.208 -3.664 1.00 89.31 200 PRO A O 1
ATOM 1497 N N . PRO A 1 201 ? -4.320 -11.224 -3.810 1.00 88.88 201 PRO A N 1
ATOM 1498 C CA . PRO A 1 201 ? -4.684 -11.455 -5.209 1.00 88.88 201 PRO A CA 1
ATOM 1499 C C . PRO A 1 201 ? -6.200 -11.581 -5.402 1.00 88.88 201 PRO A C 1
ATOM 1501 O O . PRO A 1 201 ? -6.938 -11.934 -4.481 1.00 88.88 201 PRO A O 1
ATOM 1504 N N . ALA A 1 202 ? -6.656 -11.311 -6.625 1.00 88.12 202 ALA A N 1
ATOM 1505 C CA . ALA A 1 202 ? -8.058 -11.447 -7.000 1.00 88.12 202 ALA A CA 1
ATOM 1506 C C . ALA A 1 202 ? -8.593 -12.863 -6.714 1.00 88.12 202 ALA A C 1
ATOM 1508 O O . ALA A 1 202 ? -7.886 -13.858 -6.880 1.00 88.12 202 ALA A O 1
ATOM 1509 N N . GLY A 1 203 ? -9.850 -12.943 -6.281 1.00 84.62 203 GLY A N 1
ATOM 1510 C CA . GLY A 1 203 ? -10.508 -14.184 -5.875 1.00 84.62 203 GLY A CA 1
ATOM 1511 C C . GLY A 1 203 ? -10.215 -14.627 -4.439 1.00 84.62 203 GLY A C 1
ATOM 1512 O O . GLY A 1 203 ? -10.897 -15.524 -3.954 1.00 84.62 203 GLY A O 1
ATOM 1513 N N . GLN A 1 204 ? -9.259 -14.005 -3.738 1.00 88.56 204 GLN A N 1
ATOM 1514 C CA . GLN A 1 204 ? -9.071 -14.256 -2.311 1.00 88.56 204 GLN A CA 1
ATOM 1515 C C . GLN A 1 204 ? -10.201 -13.618 -1.498 1.00 88.56 204 GLN A C 1
ATOM 1517 O O . GLN A 1 204 ? -10.644 -12.511 -1.796 1.00 88.56 204 GLN A O 1
ATOM 1522 N N . GLU A 1 205 ? -10.658 -14.323 -0.472 1.00 87.06 205 GLU A N 1
ATOM 1523 C CA . GLU A 1 205 ? -11.685 -13.850 0.448 1.00 87.06 205 GLU A CA 1
ATOM 1524 C C . GLU A 1 205 ? -11.079 -12.987 1.559 1.00 87.06 205 GLU A C 1
ATOM 1526 O O . GLU A 1 205 ? -10.047 -13.329 2.145 1.00 87.06 205 GLU A O 1
ATOM 1531 N N . LEU A 1 206 ? -11.719 -11.850 1.820 1.00 84.88 206 LEU A N 1
ATOM 1532 C CA . LEU A 1 206 ? -11.371 -10.904 2.873 1.00 84.88 206 LEU A CA 1
ATOM 1533 C C . LEU A 1 206 ? -12.626 -10.521 3.646 1.00 84.88 206 LEU A C 1
ATOM 1535 O O . LEU A 1 206 ? -13.714 -10.429 3.077 1.00 84.88 206 LEU A O 1
ATOM 1539 N N . GLU A 1 207 ? -12.451 -10.238 4.930 1.00 84.19 207 GLU A N 1
ATOM 1540 C CA . GLU A 1 207 ? -13.503 -9.648 5.750 1.00 84.19 207 GLU A CA 1
ATOM 1541 C C . GLU A 1 207 ? -13.950 -8.303 5.159 1.00 84.19 207 GLU A C 1
ATOM 1543 O O . GLU A 1 207 ? -13.162 -7.565 4.551 1.00 84.19 207 GLU A O 1
ATOM 1548 N N . ASN A 1 208 ? -15.230 -7.984 5.333 1.00 77.00 208 ASN A N 1
ATOM 1549 C CA . ASN A 1 208 ? -15.787 -6.702 4.924 1.00 77.00 208 ASN A CA 1
ATOM 1550 C C . ASN A 1 208 ? -15.016 -5.544 5.591 1.00 77.00 208 ASN A C 1
ATOM 1552 O O . ASN A 1 208 ? -14.736 -5.585 6.787 1.00 77.00 208 ASN A O 1
ATOM 1556 N N . GLY A 1 209 ? -14.631 -4.526 4.818 1.00 79.62 209 GLY A N 1
ATOM 1557 C CA . GLY A 1 209 ? -13.730 -3.464 5.283 1.00 79.62 209 GLY A CA 1
ATOM 1558 C C . GLY A 1 209 ? -12.235 -3.805 5.206 1.00 79.62 209 GLY A C 1
ATOM 1559 O O . GLY A 1 209 ? -11.400 -2.957 5.529 1.00 79.62 209 GLY A O 1
ATOM 1560 N N . GLY A 1 210 ? -11.868 -5.007 4.746 1.00 85.19 210 GLY A N 1
ATOM 1561 C CA . GLY A 1 210 ? -10.480 -5.411 4.530 1.00 85.19 210 GLY A CA 1
ATOM 1562 C C . GLY A 1 210 ? -9.724 -4.470 3.583 1.00 85.19 210 GLY A C 1
ATOM 1563 O O . GLY A 1 210 ? -10.301 -3.851 2.686 1.00 85.19 210 GLY A O 1
ATOM 1564 N N . THR A 1 211 ? -8.408 -4.344 3.784 1.00 89.88 211 THR A N 1
ATOM 1565 C CA . THR A 1 211 ? -7.555 -3.481 2.952 1.00 89.88 211 THR A CA 1
ATOM 1566 C C . THR A 1 211 ? -6.937 -4.260 1.795 1.00 89.88 211 THR A C 1
ATOM 1568 O O . THR A 1 211 ? -6.219 -5.236 2.007 1.00 89.88 211 THR A O 1
ATOM 1571 N N . VAL A 1 212 ? -7.175 -3.789 0.571 1.00 92.38 212 VAL A N 1
ATOM 1572 C CA . VAL A 1 212 ? -6.578 -4.311 -0.661 1.00 92.38 212 VAL A CA 1
ATOM 1573 C C . VAL A 1 212 ? -5.585 -3.289 -1.199 1.00 92.38 212 VAL A C 1
ATOM 1575 O O . VAL A 1 212 ? -5.927 -2.140 -1.484 1.00 92.38 212 VAL A O 1
ATOM 1578 N N . THR A 1 213 ? -4.338 -3.714 -1.373 1.00 94.25 213 THR A N 1
ATOM 1579 C CA . THR A 1 213 ? -3.309 -2.907 -2.024 1.00 94.25 213 THR A CA 1
ATOM 1580 C C . THR A 1 213 ? -3.369 -3.121 -3.530 1.00 94.25 213 THR A C 1
ATOM 1582 O O . THR A 1 213 ? -3.145 -4.228 -4.020 1.00 94.25 213 THR A O 1
ATOM 1585 N N . LEU A 1 214 ? -3.645 -2.055 -4.277 1.00 91.69 214 LEU A N 1
ATOM 1586 C CA . LEU A 1 214 ? -3.573 -2.025 -5.731 1.00 91.69 214 LEU A CA 1
ATOM 1587 C C . LEU A 1 214 ? -2.133 -1.738 -6.161 1.00 91.69 214 LEU A C 1
ATOM 1589 O O . LEU A 1 214 ? -1.580 -0.679 -5.851 1.00 91.69 214 LEU A O 1
ATOM 1593 N N . LEU A 1 215 ? -1.548 -2.677 -6.901 1.00 91.88 215 LEU A N 1
ATOM 1594 C CA . LEU A 1 215 ? -0.240 -2.524 -7.526 1.00 91.88 215 LEU A CA 1
ATOM 1595 C C . LEU A 1 215 ? -0.432 -1.764 -8.840 1.00 91.88 215 LEU A C 1
ATOM 1597 O O . LEU A 1 215 ? -1.036 -2.275 -9.783 1.00 91.88 215 LEU A O 1
ATOM 1601 N N . VAL A 1 216 ? 0.051 -0.530 -8.905 1.00 92.44 216 VAL A N 1
ATOM 1602 C CA . VAL A 1 216 ? -0.139 0.382 -10.034 1.00 92.44 216 VAL A CA 1
ATOM 1603 C C . VAL A 1 216 ? 1.157 0.506 -10.824 1.00 92.44 216 VAL A C 1
ATOM 1605 O O . VAL A 1 216 ? 2.205 0.817 -10.266 1.00 92.44 216 VAL A O 1
ATOM 1608 N N . SER A 1 217 ? 1.081 0.305 -12.137 1.00 92.12 217 SER A N 1
ATOM 1609 C CA . SER A 1 217 ? 2.216 0.465 -13.042 1.00 92.12 217 SER A CA 1
ATOM 1610 C C . SER A 1 217 ? 2.731 1.902 -13.026 1.00 92.12 217 SER A C 1
ATOM 1612 O O . SER A 1 217 ? 1.963 2.846 -13.244 1.00 92.12 217 SER A O 1
ATOM 1614 N N . THR A 1 218 ? 4.041 2.076 -12.869 1.00 88.81 218 THR A N 1
ATOM 1615 C CA . THR A 1 218 ? 4.722 3.347 -13.167 1.00 88.81 218 THR A CA 1
ATOM 1616 C C . THR A 1 218 ? 4.847 3.605 -14.669 1.00 88.81 218 THR A C 1
ATOM 1618 O O . THR A 1 218 ? 5.164 4.720 -15.078 1.00 88.81 218 THR A O 1
ATOM 1621 N N . GLY A 1 219 ? 4.600 2.589 -15.501 1.00 89.69 219 GLY A N 1
ATOM 1622 C CA . GLY A 1 219 ? 4.850 2.628 -16.937 1.00 89.69 219 GLY A CA 1
ATOM 1623 C C . GLY A 1 219 ? 6.326 2.681 -17.296 1.00 89.69 219 GLY A C 1
ATOM 1624 O O . GLY A 1 219 ? 6.644 2.992 -18.441 1.00 89.69 219 GLY A O 1
ATOM 1625 N N . SER A 1 220 ? 7.209 2.390 -16.341 1.00 92.69 220 SER A N 1
ATOM 1626 C CA . SER A 1 220 ? 8.653 2.380 -16.519 1.00 92.69 220 SER A CA 1
ATOM 1627 C C . SER A 1 220 ? 9.290 1.136 -15.911 1.00 92.69 220 SER A C 1
ATOM 1629 O O . SER A 1 220 ? 8.733 0.517 -15.004 1.00 92.69 220 SER A O 1
ATOM 1631 N N . GLN A 1 221 ? 10.467 0.780 -16.419 1.00 93.31 221 GLN A N 1
ATOM 1632 C CA . GLN A 1 221 ? 11.292 -0.301 -15.894 1.00 93.31 221 GLN A CA 1
ATOM 1633 C C . GLN A 1 221 ? 12.771 0.036 -16.056 1.00 93.31 221 GLN A C 1
ATOM 1635 O O . GLN A 1 221 ? 13.189 0.498 -17.122 1.00 93.31 221 GLN A O 1
ATOM 1640 N N . THR A 1 222 ? 13.562 -0.228 -15.018 1.00 95.12 222 THR A N 1
ATOM 1641 C CA . THR A 1 222 ? 15.011 -0.005 -15.050 1.00 95.12 222 THR A CA 1
ATOM 1642 C C . THR A 1 222 ? 15.765 -1.301 -15.329 1.00 95.12 222 THR A C 1
ATOM 1644 O O . THR A 1 222 ? 15.626 -2.301 -14.629 1.00 95.12 222 THR A O 1
ATOM 1647 N N . PHE A 1 223 ? 16.604 -1.273 -16.360 1.00 96.38 223 PHE A N 1
ATOM 1648 C CA . PHE A 1 223 ? 17.448 -2.378 -16.784 1.00 96.38 223 PHE A CA 1
ATOM 1649 C C . PHE A 1 223 ? 18.898 -2.093 -16.429 1.00 96.38 223 PHE A C 1
ATOM 1651 O O . PHE A 1 223 ? 19.501 -1.144 -16.931 1.00 96.38 223 PHE A O 1
ATOM 1658 N N . ASN A 1 224 ? 19.466 -2.946 -15.585 1.00 97.44 224 ASN A N 1
ATOM 1659 C CA . ASN A 1 224 ? 20.871 -2.875 -15.216 1.00 97.44 224 ASN A CA 1
ATOM 1660 C C . ASN A 1 224 ? 21.715 -3.640 -16.226 1.00 97.44 224 ASN A C 1
ATOM 1662 O O . ASN A 1 224 ? 21.397 -4.772 -16.585 1.00 97.44 224 ASN A O 1
ATOM 1666 N N . ARG A 1 225 ? 22.815 -3.017 -16.646 1.00 96.69 225 ARG A N 1
ATOM 1667 C CA . ARG A 1 225 ? 23.785 -3.559 -17.597 1.00 96.69 225 ARG A CA 1
ATOM 1668 C C . ARG A 1 225 ? 23.110 -4.178 -18.832 1.00 96.69 225 ARG A C 1
ATOM 1670 O O . ARG A 1 225 ? 23.307 -5.365 -19.093 1.00 96.69 225 ARG A O 1
ATOM 1677 N N . PRO A 1 226 ? 22.326 -3.392 -19.590 1.00 97.50 226 PRO A N 1
ATOM 1678 C CA . PRO A 1 226 ? 21.530 -3.892 -20.705 1.00 97.50 226 PRO A CA 1
ATOM 1679 C C . PRO A 1 226 ? 22.399 -4.621 -21.731 1.00 97.50 226 PRO A C 1
ATOM 1681 O O . PRO A 1 226 ? 23.543 -4.232 -22.007 1.00 97.50 226 PRO A O 1
ATOM 1684 N N . MET A 1 227 ? 21.827 -5.688 -22.283 1.00 96.69 227 MET A N 1
ATOM 1685 C CA . MET A 1 227 ? 22.470 -6.578 -23.239 1.00 96.69 227 MET A CA 1
ATOM 1686 C C . MET A 1 227 ? 21.704 -6.555 -24.561 1.00 96.69 227 MET A C 1
ATOM 1688 O O . MET A 1 227 ? 20.484 -6.399 -24.588 1.00 96.69 227 MET A O 1
ATOM 1692 N N . TYR A 1 228 ? 22.415 -6.750 -25.662 1.00 96.62 228 TYR A N 1
ATOM 1693 C CA . TYR A 1 228 ? 21.841 -6.909 -26.989 1.00 96.62 228 TYR A CA 1
ATOM 1694 C C . TYR A 1 228 ? 22.662 -7.939 -27.767 1.00 96.62 228 TYR A C 1
ATOM 1696 O O . TYR A 1 228 ? 23.890 -7.878 -27.777 1.00 96.62 228 TYR A O 1
ATOM 1704 N N . LYS A 1 229 ? 21.987 -8.939 -28.352 1.00 95.25 229 LYS A N 1
ATOM 1705 C CA . LYS A 1 229 ? 22.623 -10.081 -29.041 1.00 95.25 229 LYS A CA 1
ATOM 1706 C C . LYS A 1 229 ? 23.754 -10.756 -28.231 1.00 95.25 229 LYS A C 1
ATOM 1708 O O . LYS A 1 229 ? 24.760 -11.173 -28.788 1.00 95.25 229 LYS A O 1
ATOM 1713 N N . GLY A 1 230 ? 23.591 -10.863 -26.910 1.00 95.19 230 GLY A N 1
ATOM 1714 C CA . GLY A 1 230 ? 24.556 -11.531 -26.022 1.00 95.19 230 GLY A CA 1
ATOM 1715 C C . GLY A 1 230 ? 25.740 -10.672 -25.559 1.00 95.19 230 GLY A C 1
ATOM 1716 O O . GLY A 1 230 ? 26.550 -11.149 -24.769 1.00 95.19 230 GLY A O 1
ATOM 1717 N N . HIS A 1 231 ? 25.816 -9.404 -25.966 1.00 96.50 231 HIS A N 1
ATOM 1718 C CA . HIS A 1 231 ? 26.883 -8.471 -25.591 1.00 96.50 231 HIS A CA 1
ATOM 1719 C C . HIS A 1 231 ? 26.326 -7.242 -24.863 1.00 96.50 231 HIS A C 1
ATOM 1721 O O . HIS A 1 231 ? 25.138 -6.941 -24.975 1.00 96.50 231 HIS A O 1
ATOM 1727 N N . ARG A 1 232 ? 27.169 -6.527 -24.104 1.00 97.25 232 ARG A N 1
ATOM 1728 C CA . ARG A 1 232 ? 26.782 -5.270 -23.432 1.00 97.25 232 ARG A CA 1
ATOM 1729 C C . ARG A 1 232 ? 26.390 -4.243 -24.487 1.00 97.25 232 ARG A C 1
ATOM 1731 O O . ARG A 1 232 ? 27.122 -4.077 -25.452 1.00 97.25 232 ARG A O 1
ATOM 1738 N N . LEU A 1 233 ? 25.275 -3.543 -24.316 1.00 98.12 233 LEU A N 1
ATOM 1739 C CA . LEU A 1 233 ? 24.899 -2.484 -25.252 1.00 98.12 233 LEU A CA 1
ATOM 1740 C C . LEU A 1 233 ? 25.923 -1.336 -25.207 1.00 98.12 233 LEU A C 1
ATOM 1742 O O . LEU A 1 233 ? 26.246 -0.846 -24.120 1.00 98.12 233 LEU A O 1
ATOM 1746 N N . ASP A 1 234 ? 26.407 -0.923 -26.379 1.00 97.88 234 ASP A N 1
ATOM 1747 C CA . ASP A 1 234 ? 27.303 0.224 -26.536 1.00 97.88 234 ASP A CA 1
ATOM 1748 C C . ASP A 1 234 ? 26.572 1.543 -26.277 1.00 97.88 234 ASP A C 1
ATOM 1750 O O . ASP A 1 234 ? 25.379 1.670 -26.557 1.00 97.88 234 ASP A O 1
ATOM 1754 N N . TRP A 1 235 ? 27.291 2.535 -25.752 1.00 97.94 235 TRP A N 1
ATOM 1755 C CA . TRP A 1 235 ? 26.740 3.862 -25.475 1.00 97.94 235 TRP A CA 1
ATOM 1756 C C . TRP A 1 235 ? 26.200 4.550 -26.739 1.00 97.94 235 TRP A C 1
ATOM 1758 O O . TRP A 1 235 ? 25.268 5.358 -26.662 1.00 97.94 235 TRP A O 1
ATOM 1768 N N . CYS A 1 236 ? 26.767 4.236 -27.903 1.00 97.62 236 CYS A N 1
ATOM 1769 C CA . CYS A 1 236 ? 26.420 4.817 -29.185 1.00 97.62 236 CYS A CA 1
ATOM 1770 C C . CYS A 1 236 ? 25.536 3.897 -30.035 1.00 97.62 236 CYS A C 1
ATOM 1772 O O . CYS A 1 236 ? 25.751 2.692 -30.156 1.00 97.62 236 CYS A O 1
ATOM 1774 N N . LEU A 1 237 ? 24.517 4.486 -30.672 1.00 97.31 237 LEU A N 1
ATOM 1775 C CA . LEU A 1 237 ? 23.622 3.750 -31.566 1.00 97.31 237 LEU A CA 1
ATOM 1776 C C . LEU A 1 237 ? 24.369 3.344 -32.837 1.00 97.31 237 LEU A C 1
ATOM 1778 O O . LEU A 1 237 ? 24.168 2.249 -33.349 1.00 97.31 237 LEU A O 1
ATOM 1782 N N . LYS A 1 238 ? 25.225 4.233 -33.337 1.00 97.06 238 LYS A N 1
ATOM 1783 C CA . LYS A 1 238 ? 26.135 4.001 -34.460 1.00 97.06 238 LYS A CA 1
ATOM 1784 C C . LYS A 1 238 ? 27.558 4.300 -34.018 1.00 97.06 238 LYS A C 1
ATOM 1786 O O . LYS A 1 238 ? 27.751 4.961 -33.004 1.00 97.06 238 LYS A O 1
ATOM 1791 N N . TRP A 1 239 ? 28.557 3.857 -34.769 1.00 94.25 239 TRP A N 1
ATOM 1792 C CA . TRP A 1 239 ? 29.961 3.971 -34.377 1.00 94.25 239 TRP A CA 1
ATOM 1793 C C . TRP A 1 239 ? 30.361 5.426 -34.071 1.00 94.25 239 TRP A C 1
ATOM 1795 O O . TRP A 1 239 ? 30.478 6.253 -34.977 1.00 94.25 239 TRP A O 1
ATOM 1805 N N . GLY A 1 240 ? 30.529 5.749 -32.782 1.00 94.00 240 GLY A N 1
ATOM 1806 C CA . GLY A 1 240 ? 30.832 7.101 -32.296 1.00 94.00 240 GLY A CA 1
ATOM 1807 C C . GLY A 1 240 ? 29.738 8.153 -32.539 1.00 94.00 240 GLY A C 1
ATOM 1808 O O . GLY A 1 240 ? 30.012 9.347 -32.444 1.00 94.00 240 GLY A O 1
ATOM 1809 N N . GLN A 1 241 ? 28.512 7.751 -32.890 1.00 96.44 241 GLN A N 1
ATOM 1810 C CA . GLN A 1 241 ? 27.420 8.659 -33.253 1.00 96.44 241 GLN A CA 1
ATOM 1811 C C . GLN A 1 241 ? 26.107 8.285 -32.557 1.00 96.44 241 GLN A C 1
ATOM 1813 O O . GLN A 1 241 ? 25.831 7.120 -32.267 1.00 96.44 241 GLN A O 1
ATOM 1818 N N . HIS A 1 242 ? 25.247 9.289 -32.348 1.00 96.62 242 HIS A N 1
ATOM 1819 C CA . HIS A 1 242 ? 23.912 9.119 -31.759 1.00 96.62 242 HIS A CA 1
ATOM 1820 C C . HIS A 1 242 ? 23.940 8.390 -30.400 1.00 96.62 242 HIS A C 1
ATOM 1822 O O . HIS A 1 242 ? 23.234 7.403 -30.185 1.00 96.62 242 HIS A O 1
ATOM 1828 N N . CYS A 1 243 ? 24.783 8.871 -29.488 1.00 96.81 243 CYS A N 1
ATOM 1829 C CA . CYS A 1 243 ? 25.041 8.217 -28.209 1.00 96.81 243 CYS A CA 1
ATOM 1830 C C . CYS A 1 243 ? 24.114 8.666 -27.074 1.00 96.81 243 CYS A C 1
ATOM 1832 O O . CYS A 1 243 ? 23.519 9.743 -27.126 1.00 96.81 243 CYS A O 1
ATOM 1834 N N . GLY A 1 244 ? 23.981 7.825 -26.048 1.00 96.56 244 GLY A N 1
ATOM 1835 C CA . GLY A 1 244 ? 23.112 8.059 -24.898 1.00 96.56 244 GLY A CA 1
ATOM 1836 C C . GLY A 1 244 ? 21.637 7.854 -25.235 1.00 96.56 244 GLY A C 1
ATOM 1837 O O . GLY A 1 244 ? 21.182 6.723 -25.427 1.00 96.56 244 GLY A O 1
ATOM 1838 N N . ALA A 1 245 ? 20.863 8.941 -25.305 1.00 95.50 245 ALA A N 1
ATOM 1839 C CA . ALA A 1 245 ? 19.409 8.883 -25.490 1.00 95.50 245 ALA A CA 1
ATOM 1840 C C . ALA A 1 245 ? 18.950 8.148 -26.771 1.00 95.50 245 ALA A C 1
ATOM 1842 O O . ALA A 1 245 ? 18.035 7.329 -26.661 1.00 95.50 245 ALA A O 1
ATOM 1843 N N . PRO A 1 246 ? 19.555 8.343 -27.964 1.00 96.88 246 PRO A N 1
ATOM 1844 C CA . PRO A 1 246 ? 19.123 7.630 -29.168 1.00 96.88 246 PRO A CA 1
ATOM 1845 C C . PRO A 1 246 ? 19.375 6.118 -29.091 1.00 96.88 246 PRO A C 1
ATOM 1847 O O . PRO A 1 246 ? 18.496 5.342 -29.462 1.00 96.88 246 PRO A O 1
ATOM 1850 N N . ALA A 1 247 ? 20.535 5.697 -28.573 1.00 97.31 247 ALA A N 1
ATOM 1851 C CA . ALA A 1 247 ? 20.887 4.285 -28.409 1.00 97.31 247 ALA A CA 1
ATOM 1852 C C . ALA A 1 247 ? 20.003 3.598 -27.361 1.00 97.31 247 ALA A C 1
ATOM 1854 O O . ALA A 1 247 ? 19.376 2.578 -27.647 1.00 97.31 247 ALA A O 1
ATOM 1855 N N . SER A 1 248 ? 19.867 4.209 -26.180 1.00 97.19 248 SER A N 1
ATOM 1856 C CA . SER A 1 248 ? 19.003 3.686 -25.116 1.00 97.19 248 SER A CA 1
ATOM 1857 C C . SER A 1 248 ? 17.531 3.640 -25.525 1.00 97.19 248 SER A C 1
ATOM 1859 O O . SER A 1 248 ? 16.849 2.660 -25.244 1.00 97.19 248 SER A O 1
ATOM 1861 N N . THR A 1 249 ? 17.038 4.641 -26.260 1.00 96.50 249 THR A N 1
ATOM 1862 C CA . THR A 1 249 ? 15.667 4.646 -26.794 1.00 96.50 249 THR A CA 1
ATOM 1863 C C . THR A 1 249 ? 15.453 3.552 -27.831 1.00 96.50 249 THR A C 1
ATOM 1865 O O . THR A 1 249 ? 14.423 2.879 -27.799 1.00 96.50 249 THR A O 1
ATOM 1868 N N . ALA A 1 250 ? 16.402 3.358 -28.748 1.00 96.94 250 ALA A N 1
ATOM 1869 C CA . ALA A 1 250 ? 16.312 2.299 -29.746 1.00 96.94 250 ALA A CA 1
ATOM 1870 C C . ALA A 1 250 ? 16.281 0.913 -29.085 1.00 96.94 250 ALA A C 1
ATOM 1872 O O . ALA A 1 250 ? 15.464 0.079 -29.469 1.00 96.94 250 ALA A O 1
ATOM 1873 N N . TRP A 1 251 ? 17.093 0.701 -28.049 1.00 97.56 251 TRP A N 1
ATOM 1874 C CA . TRP A 1 251 ? 17.083 -0.529 -27.261 1.00 97.56 251 TRP A CA 1
ATOM 1875 C C . TRP A 1 251 ? 15.794 -0.703 -26.438 1.00 97.56 251 TRP A C 1
ATOM 1877 O O . TRP A 1 251 ? 15.173 -1.758 -26.469 1.00 97.56 251 TRP A O 1
ATOM 1887 N N . CYS A 1 252 ? 15.280 0.343 -25.788 1.00 96.62 252 CYS A N 1
ATOM 1888 C CA . CYS A 1 252 ? 13.998 0.254 -25.075 1.00 96.62 252 CYS A CA 1
ATOM 1889 C C . CYS A 1 252 ? 12.828 -0.155 -25.983 1.00 96.62 252 CYS A C 1
ATOM 1891 O O . CYS A 1 252 ? 11.915 -0.855 -25.5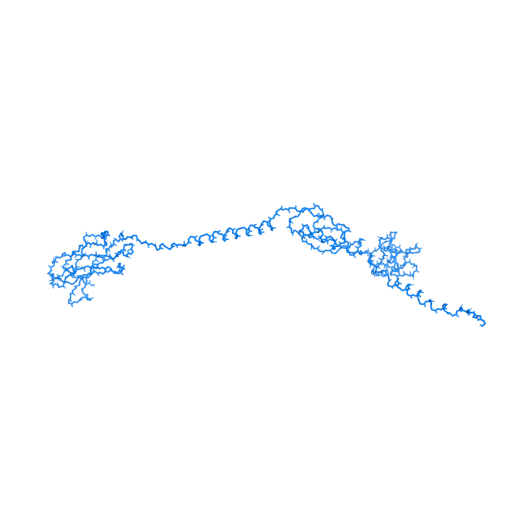42 1.00 96.62 252 CYS A O 1
ATOM 1893 N N . ARG A 1 253 ? 12.864 0.228 -27.266 1.00 95.38 253 ARG A N 1
ATOM 1894 C CA . ARG A 1 253 ? 11.871 -0.217 -28.253 1.00 95.38 253 ARG A CA 1
ATOM 1895 C C . ARG A 1 253 ? 11.973 -1.706 -28.563 1.00 95.38 253 ARG A C 1
ATOM 1897 O O . ARG A 1 253 ? 10.938 -2.323 -28.796 1.00 95.38 253 ARG A O 1
ATOM 1904 N N . THR A 1 254 ? 13.169 -2.303 -28.519 1.00 95.56 254 THR A N 1
ATOM 1905 C CA . THR A 1 254 ? 13.306 -3.767 -28.643 1.00 95.56 254 THR A CA 1
ATOM 1906 C C . THR A 1 254 ? 12.739 -4.494 -27.426 1.00 95.56 254 THR A C 1
ATOM 1908 O O . THR A 1 254 ? 12.240 -5.605 -27.561 1.00 95.56 254 THR A O 1
ATOM 1911 N N . GLU A 1 255 ? 12.722 -3.836 -26.264 1.00 94.62 255 GLU A N 1
ATOM 1912 C CA . GLU A 1 255 ? 12.110 -4.342 -25.028 1.00 94.62 255 GLU A CA 1
ATOM 1913 C C . GLU A 1 255 ? 10.590 -4.100 -24.926 1.00 94.62 255 GLU A C 1
ATOM 1915 O O . GLU A 1 255 ? 9.960 -4.513 -23.944 1.00 94.62 255 GLU A O 1
ATOM 1920 N N . GLY A 1 256 ? 9.979 -3.462 -25.932 1.00 91.81 256 GLY A N 1
ATOM 1921 C CA . GLY A 1 256 ? 8.537 -3.197 -25.995 1.00 91.81 256 GLY A CA 1
ATOM 1922 C C . GLY A 1 256 ? 8.081 -1.901 -25.314 1.00 91.81 256 GLY A C 1
ATOM 1923 O O . GLY A 1 256 ? 6.892 -1.758 -25.034 1.00 91.81 256 GLY A O 1
ATOM 1924 N N . PHE A 1 257 ? 8.995 -0.964 -25.046 1.00 92.94 257 PHE A N 1
ATOM 1925 C CA . PHE A 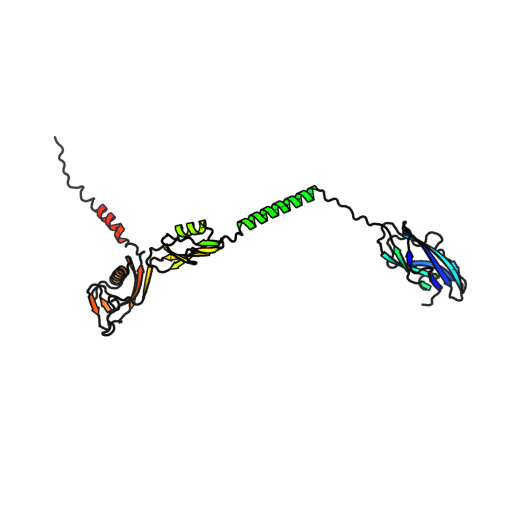1 257 ? 8.669 0.370 -24.533 1.00 92.94 257 PHE A CA 1
ATOM 1926 C C . PHE A 1 257 ? 8.685 1.435 -25.638 1.00 92.94 257 PHE A C 1
ATOM 1928 O O . PHE A 1 257 ? 9.305 1.257 -26.686 1.00 92.94 257 PHE A O 1
ATOM 1935 N N . GLN A 1 258 ? 8.053 2.587 -25.403 1.00 91.06 258 GLN A N 1
ATOM 1936 C CA . GLN A 1 258 ? 8.085 3.708 -26.355 1.00 91.06 258 GLN A CA 1
ATOM 1937 C C . GLN A 1 258 ? 9.481 4.348 -26.485 1.00 91.06 258 GLN A C 1
ATOM 1939 O O . GLN A 1 258 ? 9.872 4.777 -27.580 1.00 91.06 258 GLN A O 1
ATOM 1944 N N . GLY A 1 259 ? 10.260 4.372 -25.399 1.00 93.19 259 GLY A N 1
ATOM 1945 C CA . GLY A 1 259 ? 11.640 4.856 -25.404 1.00 93.19 259 GLY A CA 1
ATOM 1946 C C . GLY A 1 259 ? 12.319 4.806 -24.038 1.00 93.19 259 GLY A C 1
ATOM 1947 O O . GLY A 1 259 ? 11.800 4.197 -23.102 1.00 93.19 259 GLY A O 1
ATOM 1948 N N . ALA A 1 260 ? 13.490 5.438 -23.934 1.00 95.12 260 ALA A N 1
ATOM 1949 C CA . ALA A 1 260 ? 14.219 5.581 -22.676 1.00 95.12 260 ALA A CA 1
ATOM 1950 C C . ALA A 1 260 ? 13.867 6.915 -22.007 1.00 95.12 260 ALA A C 1
ATOM 1952 O O . ALA A 1 260 ? 13.930 7.961 -22.647 1.00 95.12 260 ALA A O 1
ATOM 1953 N N . SER A 1 261 ? 13.527 6.886 -20.718 1.00 92.88 261 SER A N 1
ATOM 1954 C CA . SER A 1 261 ? 13.328 8.091 -19.901 1.00 92.88 261 SER A CA 1
ATOM 1955 C C . SER A 1 261 ? 14.597 8.518 -19.165 1.00 92.88 261 SER A C 1
ATOM 1957 O O . SER A 1 261 ? 14.738 9.687 -18.820 1.00 92.88 261 SER A O 1
ATOM 1959 N N . ALA A 1 262 ? 15.519 7.584 -18.916 1.00 94.25 262 ALA A N 1
ATOM 1960 C CA . ALA A 1 262 ? 16.818 7.863 -18.316 1.00 94.25 262 ALA A CA 1
ATOM 1961 C C . ALA A 1 262 ? 17.867 6.852 -18.794 1.00 94.25 262 ALA A C 1
ATOM 1963 O O . ALA A 1 262 ? 17.545 5.718 -19.154 1.00 94.25 262 ALA A O 1
ATOM 1964 N N . ASN A 1 263 ? 19.130 7.265 -18.786 1.00 96.56 263 ASN A N 1
ATOM 1965 C CA . ASN A 1 263 ? 20.272 6.405 -19.057 1.00 96.56 263 ASN A CA 1
ATOM 1966 C C . ASN A 1 263 ? 21.475 6.855 -18.227 1.00 96.56 263 ASN A C 1
ATOM 1968 O O . ASN A 1 263 ? 21.659 8.046 -17.983 1.00 96.56 263 ASN A O 1
ATOM 1972 N N . VAL A 1 264 ? 22.281 5.886 -17.802 1.00 97.94 264 VAL A N 1
ATOM 1973 C CA . VAL A 1 264 ? 23.538 6.111 -17.084 1.00 97.94 264 VAL A CA 1
ATOM 1974 C 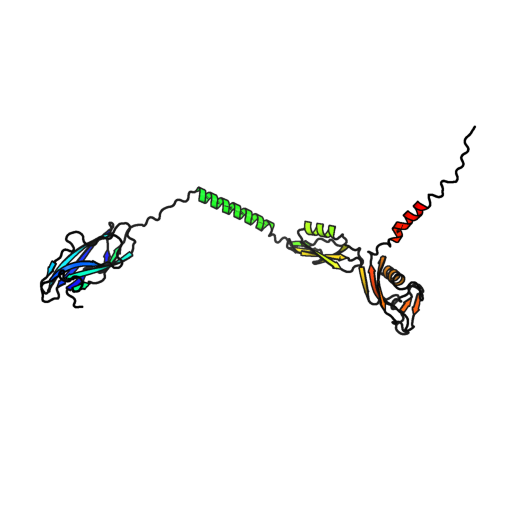C . VAL A 1 264 ? 24.659 5.477 -17.890 1.00 97.94 264 VAL A C 1
ATOM 1976 O O . VAL A 1 264 ? 24.542 4.330 -18.330 1.00 97.94 264 VAL A O 1
ATOM 1979 N N . LYS A 1 265 ? 25.730 6.235 -18.120 1.00 97.88 265 LYS A N 1
ATOM 1980 C CA . LYS A 1 265 ? 26.901 5.785 -18.871 1.00 97.88 265 LYS A CA 1
ATOM 1981 C C . LYS A 1 265 ? 27.817 4.956 -17.972 1.00 97.88 265 LYS A C 1
ATOM 1983 O O . LYS A 1 265 ? 28.000 5.290 -16.810 1.00 97.88 265 LYS A O 1
ATOM 1988 N N . ALA A 1 266 ? 28.390 3.897 -18.527 1.00 97.12 266 ALA A N 1
ATOM 1989 C CA . ALA A 1 266 ? 29.510 3.172 -17.950 1.00 97.12 266 ALA A CA 1
ATOM 1990 C C . ALA A 1 266 ? 30.724 3.362 -18.864 1.00 97.12 266 ALA A C 1
ATOM 1992 O O . ALA A 1 266 ? 30.706 2.881 -20.002 1.00 97.12 266 ALA A O 1
ATOM 1993 N N . ASP A 1 267 ? 31.731 4.074 -18.368 1.00 97.31 267 ASP A N 1
ATOM 1994 C CA . ASP A 1 267 ? 32.933 4.417 -19.126 1.00 97.31 267 ASP A CA 1
ATOM 1995 C C . ASP A 1 267 ? 33.928 3.248 -19.209 1.00 97.31 267 ASP A C 1
ATOM 1997 O O . ASP A 1 267 ? 34.070 2.479 -18.253 1.00 97.31 267 ASP A O 1
ATOM 2001 N N . ASP A 1 268 ? 34.626 3.133 -20.341 1.00 95.94 268 ASP A N 1
ATOM 2002 C CA . ASP A 1 268 ? 35.780 2.239 -20.543 1.00 95.94 268 ASP A CA 1
ATOM 2003 C C . ASP A 1 268 ? 35.535 0.756 -20.170 1.00 95.94 268 ASP A C 1
ATOM 2005 O O . ASP A 1 268 ? 36.371 0.077 -19.557 1.00 95.94 268 ASP A O 1
ATOM 2009 N N . ILE A 1 269 ? 34.355 0.231 -20.513 1.00 95.12 269 ILE A N 1
ATOM 2010 C CA . ILE A 1 269 ? 33.936 -1.134 -20.153 1.00 95.12 269 ILE A CA 1
ATOM 2011 C C . ILE A 1 269 ? 34.239 -2.187 -21.226 1.00 95.12 269 ILE A C 1
ATOM 2013 O O . ILE A 1 269 ? 34.088 -3.384 -20.964 1.00 95.12 269 ILE A O 1
ATOM 2017 N N . GLY A 1 270 ? 34.587 -1.759 -22.441 1.00 92.31 270 GLY A N 1
ATOM 2018 C CA . GLY A 1 270 ? 34.881 -2.648 -23.558 1.00 92.31 270 GLY A CA 1
ATOM 2019 C C . GLY A 1 270 ? 36.184 -3.419 -23.372 1.00 92.31 270 GLY A C 1
ATOM 2020 O O . GLY A 1 270 ? 37.126 -2.973 -22.721 1.00 92.31 270 GLY A O 1
ATOM 2021 N N . SER A 1 271 ? 36.249 -4.623 -23.934 1.00 94.00 271 SER A N 1
ATOM 2022 C CA . SER A 1 271 ? 37.496 -5.386 -24.046 1.00 94.00 271 SER A CA 1
ATOM 2023 C C . SER A 1 271 ? 37.361 -6.510 -25.079 1.00 94.00 271 SER A C 1
ATOM 2025 O O . SER A 1 271 ? 36.237 -6.872 -25.437 1.00 94.00 271 SER A O 1
ATOM 2027 N N . PRO A 1 272 ? 38.466 -7.156 -25.502 1.00 93.06 272 PRO A N 1
ATOM 2028 C CA . PRO A 1 272 ? 38.398 -8.318 -26.391 1.00 93.06 272 PRO A CA 1
ATOM 2029 C C . PRO A 1 272 ? 37.577 -9.486 -25.826 1.00 93.06 272 PRO A C 1
ATOM 2031 O O . PRO A 1 272 ? 36.983 -10.243 -26.587 1.00 93.06 272 PRO A O 1
ATOM 2034 N N . ASN A 1 273 ? 37.509 -9.615 -24.495 1.00 93.19 273 ASN A N 1
ATOM 2035 C CA . ASN A 1 273 ? 36.783 -10.693 -23.812 1.00 93.19 273 ASN A CA 1
ATOM 2036 C C . ASN A 1 273 ? 35.359 -10.294 -23.386 1.00 93.19 273 ASN A C 1
ATOM 2038 O O . ASN A 1 273 ? 34.558 -11.154 -23.028 1.00 93.19 273 ASN A O 1
ATOM 2042 N N . ALA A 1 274 ? 35.043 -9.000 -23.399 1.00 93.94 274 ALA A N 1
ATOM 2043 C CA . ALA A 1 274 ? 33.737 -8.454 -23.049 1.00 93.94 274 ALA A CA 1
ATOM 2044 C C . ALA A 1 274 ? 33.457 -7.207 -23.906 1.00 93.94 274 ALA A C 1
ATOM 2046 O O . ALA A 1 274 ? 33.525 -6.087 -23.398 1.00 93.94 274 ALA A O 1
ATOM 2047 N N . PRO A 1 275 ? 33.202 -7.378 -25.215 1.00 96.81 275 PRO A N 1
ATOM 2048 C CA . PRO A 1 275 ? 32.951 -6.249 -26.098 1.00 96.81 275 PRO A CA 1
ATOM 2049 C C . PRO A 1 275 ? 31.590 -5.604 -25.827 1.00 96.81 275 PRO A C 1
ATOM 2051 O O . PRO A 1 275 ? 30.656 -6.255 -25.336 1.00 96.81 275 PRO A O 1
ATOM 2054 N N . THR A 1 276 ? 31.469 -4.335 -26.211 1.00 97.12 276 THR A N 1
ATOM 2055 C CA . THR A 1 276 ? 30.178 -3.651 -26.332 1.00 97.12 276 THR A CA 1
ATOM 2056 C C . THR A 1 276 ? 29.625 -3.801 -27.750 1.00 97.12 276 THR A C 1
ATOM 2058 O O . THR A 1 276 ? 30.361 -4.066 -28.702 1.00 97.12 276 THR A O 1
ATOM 2061 N N . PHE A 1 277 ? 28.308 -3.681 -27.897 1.00 98.06 277 PHE A N 1
ATOM 2062 C CA . PHE A 1 277 ? 27.591 -3.894 -29.150 1.00 98.06 277 PHE A CA 1
ATOM 2063 C C . PHE A 1 277 ? 26.943 -2.606 -29.648 1.00 98.06 277 PHE A C 1
ATOM 2065 O O . PHE A 1 277 ? 25.997 -2.100 -29.038 1.00 98.06 277 PHE A O 1
ATOM 2072 N N . VAL A 1 278 ? 27.404 -2.120 -30.798 1.00 97.44 278 VAL A N 1
ATOM 2073 C CA . VAL A 1 278 ? 26.870 -0.946 -31.493 1.00 97.44 278 VAL A CA 1
ATOM 2074 C C . VAL A 1 278 ? 25.662 -1.380 -32.321 1.00 97.44 278 VAL A C 1
ATOM 2076 O O . VAL A 1 278 ? 25.791 -1.855 -33.453 1.00 97.44 278 VAL A O 1
ATOM 2079 N N . MET A 1 279 ? 24.467 -1.257 -31.739 1.00 96.62 279 MET A N 1
ATOM 2080 C CA . MET A 1 279 ? 23.255 -1.904 -32.265 1.00 96.62 279 MET A CA 1
ATOM 2081 C C . MET A 1 279 ? 22.822 -1.436 -33.664 1.00 96.62 279 MET A C 1
ATOM 2083 O O . MET A 1 279 ? 22.217 -2.212 -34.397 1.00 96.62 279 MET A O 1
ATOM 2087 N N . GLY A 1 280 ? 23.101 -0.188 -34.042 1.00 95.44 280 GLY A N 1
ATOM 2088 C CA . GLY A 1 280 ? 22.676 0.400 -35.315 1.00 95.44 280 GLY A CA 1
ATOM 2089 C C . GLY A 1 280 ? 23.584 0.069 -36.498 1.00 95.44 280 GLY A C 1
ATOM 2090 O O . GLY A 1 280 ? 23.129 0.182 -37.634 1.00 95.44 280 GLY A O 1
ATOM 2091 N N . ASP A 1 281 ? 24.820 -0.364 -36.236 1.00 96.50 281 ASP A N 1
ATOM 2092 C CA . ASP A 1 281 ? 25.789 -0.769 -37.266 1.00 96.50 281 ASP A CA 1
ATOM 2093 C C . ASP A 1 281 ? 26.102 -2.277 -37.233 1.00 96.50 281 ASP A C 1
ATOM 2095 O O . ASP A 1 281 ? 26.860 -2.755 -38.074 1.00 96.50 281 ASP A O 1
ATOM 2099 N N . ASP A 1 282 ? 25.537 -3.017 -36.272 1.00 96.06 282 ASP A N 1
ATOM 2100 C CA . ASP A 1 282 ? 25.773 -4.452 -36.047 1.00 96.06 282 ASP A CA 1
ATOM 2101 C C . ASP A 1 282 ? 27.257 -4.799 -35.804 1.00 96.06 282 ASP A C 1
ATOM 2103 O O . ASP A 1 282 ? 27.777 -5.798 -36.299 1.00 96.06 282 ASP A O 1
ATOM 2107 N N . LYS A 1 283 ? 27.964 -3.945 -35.049 1.00 96.31 283 LYS A N 1
ATOM 2108 C CA . LYS A 1 283 ? 29.409 -4.066 -34.785 1.00 96.31 283 LYS A CA 1
ATOM 2109 C C . LYS A 1 283 ? 29.718 -4.282 -33.310 1.00 96.31 283 LYS A C 1
ATOM 2111 O O . LYS A 1 283 ? 29.031 -3.759 -32.436 1.00 96.31 283 LYS A O 1
ATOM 2116 N N . LEU A 1 284 ? 30.815 -4.992 -33.056 1.00 96.44 284 LEU A N 1
ATOM 2117 C CA . LEU A 1 284 ? 31.418 -5.124 -31.734 1.00 96.44 284 LEU A CA 1
ATOM 2118 C C . LEU A 1 284 ? 32.538 -4.102 -31.554 1.00 96.44 284 LEU A C 1
ATOM 2120 O O . LEU A 1 284 ? 33.368 -3.928 -32.445 1.00 96.44 284 LEU A O 1
ATOM 2124 N N . CYS A 1 285 ? 32.576 -3.471 -30.387 1.00 94.94 285 CYS A N 1
ATOM 2125 C CA . CYS A 1 285 ? 33.674 -2.628 -29.947 1.00 94.94 285 CYS A CA 1
ATOM 2126 C C . CYS A 1 285 ? 34.446 -3.386 -28.856 1.00 94.94 285 CYS A C 1
ATOM 2128 O O . CYS A 1 285 ? 33.933 -3.658 -27.769 1.00 94.94 285 CYS A O 1
ATOM 2130 N N . THR A 1 286 ? 35.664 -3.815 -29.192 1.00 95.50 286 THR A N 1
ATOM 2131 C CA . THR A 1 286 ? 36.553 -4.612 -28.325 1.00 95.50 286 THR A CA 1
ATOM 2132 C C . THR A 1 286 ? 37.627 -3.772 -27.642 1.00 95.50 286 THR A C 1
ATOM 2134 O O . THR A 1 286 ? 38.431 -4.309 -26.880 1.00 95.50 286 THR A O 1
ATOM 2137 N N . ASP A 1 287 ? 37.689 -2.476 -27.938 1.00 94.12 287 ASP A N 1
ATOM 2138 C CA . ASP A 1 287 ? 38.687 -1.585 -27.365 1.00 94.12 287 ASP A CA 1
ATOM 2139 C C . ASP A 1 287 ? 38.346 -1.244 -25.915 1.00 94.12 287 ASP A C 1
ATOM 2141 O O . ASP A 1 287 ? 37.190 -1.244 -25.496 1.00 94.12 287 ASP A O 1
ATOM 2145 N N . ARG A 1 288 ? 39.373 -0.917 -25.129 1.00 91.88 288 ARG A N 1
ATOM 2146 C CA . ARG A 1 288 ? 39.185 -0.553 -23.720 1.00 91.88 288 ARG A CA 1
ATOM 2147 C C . ARG A 1 288 ? 38.425 0.759 -23.531 1.00 91.88 288 ARG A C 1
ATOM 2149 O O . ARG A 1 288 ? 37.841 0.961 -22.482 1.00 91.88 288 ARG A O 1
ATOM 2156 N N . VAL A 1 289 ? 38.429 1.610 -24.554 1.00 92.12 289 VAL A N 1
ATOM 2157 C CA . VAL A 1 289 ? 37.757 2.917 -24.557 1.00 92.12 289 VAL A CA 1
ATOM 2158 C C . VAL A 1 289 ? 36.278 2.832 -24.934 1.00 92.12 289 VAL A C 1
ATOM 2160 O O . VAL A 1 289 ? 35.617 3.858 -25.060 1.00 92.12 289 VAL A O 1
ATOM 2163 N N . CYS A 1 290 ? 35.760 1.629 -25.210 1.00 93.69 290 CYS A N 1
ATOM 2164 C CA . CYS A 1 290 ? 34.358 1.487 -25.568 1.00 93.69 290 CYS A CA 1
ATOM 2165 C C . CYS A 1 290 ? 33.490 1.627 -24.320 1.00 93.69 290 CYS A C 1
ATOM 2167 O O . CYS A 1 290 ? 33.673 0.927 -23.317 1.00 93.69 290 CYS A O 1
ATOM 2169 N N . ASP A 1 291 ? 32.503 2.500 -24.432 1.00 97.06 291 ASP A N 1
ATOM 2170 C CA . ASP A 1 291 ? 31.554 2.790 -23.378 1.00 97.06 291 ASP A CA 1
ATOM 2171 C C . ASP A 1 291 ? 30.279 1.964 -23.547 1.00 97.06 291 ASP A C 1
ATOM 2173 O O . ASP A 1 291 ? 29.899 1.551 -24.644 1.00 97.06 291 ASP A O 1
ATOM 2177 N N . GLY A 1 292 ? 29.538 1.789 -22.462 1.00 97.00 292 GLY A N 1
ATOM 2178 C CA . GLY A 1 292 ? 28.191 1.234 -22.526 1.00 97.00 292 GLY A CA 1
ATOM 2179 C C . GLY A 1 292 ? 27.258 1.886 -21.529 1.00 97.00 292 GLY A C 1
ATOM 2180 O O . GLY A 1 292 ? 27.519 2.966 -21.007 1.00 97.00 292 GLY A O 1
ATOM 2181 N N . PHE A 1 293 ? 26.149 1.216 -21.248 1.00 98.12 293 PHE A N 1
ATOM 2182 C CA . PHE A 1 293 ? 25.165 1.709 -20.285 1.00 98.12 293 PHE A CA 1
ATOM 2183 C C . PHE A 1 293 ? 25.327 1.032 -18.933 1.00 98.12 293 PHE A C 1
ATOM 2185 O O . PHE A 1 293 ? 25.267 -0.188 -18.865 1.00 98.12 293 PHE A O 1
ATOM 2192 N N . GLU A 1 294 ? 25.493 1.752 -17.834 1.00 98.00 294 GLU A N 1
ATOM 2193 C CA . GLU A 1 294 ? 25.361 1.140 -16.506 1.00 98.00 294 GLU A CA 1
ATOM 2194 C C . GLU A 1 294 ? 23.916 0.694 -16.273 1.00 98.00 294 GLU A C 1
ATOM 2196 O O . GLU A 1 294 ? 23.663 -0.460 -15.920 1.00 98.00 294 GLU A O 1
ATOM 2201 N N . SER A 1 295 ? 22.969 1.579 -16.580 1.00 97.62 295 SER A N 1
ATOM 2202 C CA . SER A 1 295 ? 21.539 1.303 -16.533 1.00 97.62 295 SER A CA 1
ATOM 2203 C C . SER A 1 295 ? 20.770 2.103 -17.586 1.00 97.62 295 SER A C 1
ATOM 2205 O O . SER A 1 295 ? 21.209 3.162 -18.050 1.00 97.62 295 SER A O 1
ATOM 2207 N N . ILE A 1 296 ? 19.612 1.577 -17.984 1.00 97.50 296 ILE A N 1
ATOM 2208 C CA . ILE A 1 296 ? 18.628 2.265 -18.825 1.00 97.50 296 ILE A CA 1
ATOM 2209 C C . ILE A 1 296 ? 17.265 2.137 -18.161 1.00 97.50 296 ILE A C 1
ATOM 2211 O O . ILE A 1 296 ? 16.814 1.026 -17.897 1.00 97.50 296 ILE A O 1
ATOM 2215 N N . THR A 1 297 ? 16.573 3.254 -17.954 1.00 95.56 297 THR A N 1
ATOM 2216 C CA . THR A 1 297 ? 15.158 3.237 -17.579 1.00 95.56 297 THR A CA 1
ATOM 2217 C C . THR A 1 297 ? 14.318 3.421 -18.833 1.00 95.56 297 THR A C 1
ATOM 2219 O O . THR A 1 297 ? 14.329 4.488 -19.451 1.00 95.56 297 THR A O 1
ATOM 2222 N N . CYS A 1 298 ? 13.593 2.374 -19.213 1.00 95.12 298 CYS A N 1
ATOM 2223 C CA . CYS A 1 298 ? 12.633 2.403 -20.307 1.00 95.12 298 CYS A CA 1
ATOM 2224 C C . CYS A 1 298 ? 11.264 2.839 -19.797 1.00 95.12 298 CYS A C 1
ATOM 2226 O O . CYS A 1 298 ? 10.892 2.509 -18.673 1.00 95.12 298 CYS A O 1
ATOM 2228 N N . SER A 1 299 ? 10.507 3.573 -20.612 1.00 92.62 299 SER A N 1
ATOM 2229 C CA . SER A 1 299 ? 9.187 4.070 -20.235 1.00 92.62 299 SER A CA 1
ATOM 2230 C C . SER A 1 299 ? 8.200 4.098 -21.408 1.00 92.62 299 SER A C 1
ATOM 2232 O O . SER A 1 299 ? 8.573 4.288 -22.567 1.00 92.62 299 SER A O 1
ATOM 2234 N N . ASN A 1 300 ? 6.920 3.919 -21.080 1.00 85.38 300 ASN A N 1
ATOM 2235 C CA . ASN A 1 300 ? 5.757 4.120 -21.947 1.00 85.38 300 ASN A CA 1
ATOM 2236 C C . ASN A 1 300 ? 5.057 5.464 -21.713 1.00 85.38 300 ASN A C 1
ATOM 2238 O O . ASN A 1 300 ? 4.123 5.800 -22.433 1.00 85.38 300 ASN A O 1
ATOM 2242 N N . SER A 1 301 ? 5.509 6.230 -20.720 1.00 69.75 301 SER A N 1
ATOM 2243 C CA . SER A 1 301 ? 5.085 7.606 -20.458 1.00 69.75 301 SER A CA 1
ATOM 2244 C C . SER A 1 301 ? 6.073 8.631 -21.009 1.00 69.75 301 SER A C 1
ATOM 2246 O O . SER A 1 301 ? 6.052 9.780 -20.574 1.00 69.75 301 SER A O 1
ATOM 2248 N N . VAL A 1 302 ? 6.940 8.238 -21.955 1.00 56.81 302 VAL A N 1
ATOM 2249 C CA . VAL A 1 302 ? 7.775 9.194 -22.688 1.00 56.81 302 VAL A CA 1
ATOM 2250 C C . VAL A 1 302 ? 6.810 10.169 -23.344 1.00 56.81 302 VAL A C 1
ATOM 2252 O O . VAL A 1 302 ? 6.121 9.808 -24.298 1.00 56.81 302 VAL A O 1
ATOM 2255 N N . GLN A 1 303 ? 6.696 11.372 -22.770 1.00 45.50 303 GLN A N 1
ATOM 2256 C CA . GLN A 1 303 ? 5.947 12.467 -23.365 1.00 45.50 303 GLN A CA 1
ATOM 2257 C C . GLN A 1 303 ? 6.362 12.475 -24.839 1.00 45.50 303 GLN A C 1
ATOM 2259 O O . GLN A 1 303 ? 7.568 12.557 -25.089 1.00 45.50 303 GLN A O 1
ATOM 2264 N N . PRO A 1 304 ? 5.442 12.329 -25.814 1.00 44.06 304 PRO A N 1
ATOM 2265 C CA . PRO A 1 304 ? 5.819 12.603 -27.186 1.00 44.06 304 PRO A CA 1
ATOM 2266 C C . PRO A 1 304 ? 6.414 13.997 -27.135 1.00 44.06 304 PRO A C 1
ATOM 2268 O O . PRO A 1 304 ? 5.752 14.909 -26.628 1.00 44.06 304 PRO A O 1
ATOM 2271 N N . ASP A 1 305 ? 7.685 14.109 -27.523 1.00 41.62 305 ASP A N 1
ATOM 2272 C CA . ASP A 1 305 ? 8.438 15.346 -27.446 1.00 41.62 305 ASP A CA 1
ATOM 2273 C C . ASP A 1 305 ? 7.499 16.494 -27.826 1.00 41.62 305 ASP A C 1
ATOM 2275 O O . ASP A 1 305 ? 6.765 16.397 -28.822 1.00 41.62 305 ASP A O 1
ATOM 2279 N N . ALA A 1 306 ? 7.510 17.589 -27.064 1.00 40.16 306 ALA A N 1
ATOM 2280 C CA . ALA A 1 306 ? 6.749 18.810 -27.357 1.00 40.16 306 ALA A CA 1
ATOM 2281 C C . ALA A 1 306 ? 6.998 19.371 -28.786 1.00 40.16 306 ALA A C 1
ATOM 2283 O O . ALA A 1 306 ? 6.425 20.374 -29.193 1.00 40.16 306 ALA A O 1
ATOM 2284 N N . VAL A 1 307 ? 7.820 18.691 -29.582 1.00 42.34 307 VAL A N 1
ATOM 2285 C CA . VAL A 1 307 ? 8.044 18.813 -31.017 1.00 42.34 307 VAL A CA 1
ATOM 2286 C C . VAL A 1 307 ? 6.796 18.492 -31.862 1.00 42.34 307 VAL A C 1
ATOM 2288 O O . VAL A 1 307 ? 6.633 19.087 -32.926 1.00 42.34 307 VAL A O 1
ATOM 2291 N N . ARG A 1 308 ? 5.862 17.626 -31.429 1.00 44.41 308 ARG A N 1
ATOM 2292 C CA . ARG A 1 308 ? 4.683 17.283 -32.266 1.00 44.41 308 ARG A CA 1
ATOM 2293 C C . ARG A 1 308 ? 3.514 18.273 -32.222 1.00 44.41 308 ARG A C 1
ATOM 2295 O O . ARG A 1 308 ? 2.638 18.180 -33.078 1.00 44.41 308 ARG A O 1
ATOM 2302 N N . VAL A 1 309 ? 3.515 19.248 -31.312 1.00 44.25 309 VAL A N 1
ATOM 2303 C CA . VAL A 1 309 ? 2.516 20.339 -31.310 1.00 44.25 309 VAL A CA 1
ATOM 2304 C C . VAL A 1 309 ? 2.917 21.538 -32.178 1.00 44.25 309 VAL A C 1
ATOM 2306 O O . VAL A 1 309 ? 2.047 22.319 -32.552 1.00 44.25 309 VAL A O 1
ATOM 2309 N N . ASN A 1 310 ? 4.182 21.647 -32.605 1.00 42.84 310 ASN A N 1
ATOM 2310 C CA . ASN A 1 310 ? 4.628 22.757 -33.462 1.00 42.84 310 ASN A CA 1
ATOM 2311 C C . ASN A 1 310 ? 4.481 22.510 -34.972 1.00 42.84 310 ASN A C 1
ATOM 2313 O O . ASN A 1 310 ? 4.446 23.473 -35.732 1.00 42.84 310 ASN A O 1
ATOM 2317 N N . PHE A 1 311 ? 4.316 21.266 -35.435 1.00 46.25 311 PHE A N 1
ATOM 2318 C CA . PHE A 1 311 ? 4.230 20.999 -36.881 1.00 46.25 311 PHE A CA 1
ATOM 2319 C C . PHE A 1 311 ? 2.934 21.541 -37.521 1.00 46.25 311 PHE A C 1
ATOM 2321 O O . PHE A 1 311 ? 2.931 21.946 -38.679 1.00 46.25 311 PHE A O 1
ATOM 2328 N N . LEU A 1 312 ? 1.838 21.625 -36.757 1.00 46.25 312 LEU A N 1
ATOM 2329 C CA . LEU A 1 312 ? 0.592 22.264 -37.207 1.00 46.25 312 LEU A CA 1
ATOM 2330 C C . LEU A 1 312 ? 0.635 23.800 -37.113 1.00 46.25 312 LEU A C 1
ATOM 2332 O O . LEU A 1 312 ? -0.062 24.472 -37.870 1.00 46.25 312 LEU A O 1
ATOM 2336 N N . ALA A 1 313 ? 1.462 24.365 -36.227 1.00 50.34 313 ALA A N 1
ATOM 2337 C CA . ALA A 1 313 ? 1.612 25.814 -36.085 1.00 50.34 313 ALA A CA 1
ATOM 2338 C C . ALA A 1 313 ? 2.477 26.430 -37.204 1.00 50.34 313 ALA A C 1
ATOM 2340 O O . ALA A 1 313 ? 2.212 27.556 -37.628 1.00 50.34 313 ALA A O 1
ATOM 2341 N N . GLU A 1 314 ? 3.462 25.687 -37.722 1.00 46.91 314 GLU A N 1
ATOM 2342 C CA . GLU A 1 314 ? 4.309 26.109 -38.850 1.00 46.91 314 GLU A CA 1
ATOM 2343 C C . GLU A 1 314 ? 3.516 26.141 -40.175 1.00 46.91 314 GLU A C 1
ATOM 2345 O O . GLU A 1 314 ? 3.578 27.122 -40.914 1.00 46.91 314 GLU A O 1
ATOM 2350 N N . ILE A 1 315 ? 2.674 25.128 -40.435 1.00 52.62 315 ILE A N 1
ATOM 2351 C CA . ILE A 1 315 ? 1.845 25.040 -41.658 1.00 52.62 315 ILE A CA 1
ATOM 2352 C C . ILE A 1 315 ? 0.808 26.178 -41.732 1.00 52.62 315 ILE A C 1
ATOM 2354 O O . ILE A 1 315 ? 0.478 26.656 -42.817 1.00 52.62 315 ILE A O 1
ATOM 2358 N N . LEU A 1 316 ? 0.308 26.662 -40.590 1.00 53.97 316 LEU A N 1
ATOM 2359 C CA . LEU A 1 316 ? -0.647 27.776 -40.552 1.00 53.97 316 LEU A CA 1
ATOM 2360 C C . LEU A 1 316 ? 0.007 29.161 -40.721 1.00 53.97 316 LEU A C 1
ATOM 2362 O O . LEU A 1 316 ? -0.699 30.112 -41.061 1.00 53.97 316 LEU A O 1
ATOM 2366 N N . ARG A 1 317 ? 1.330 29.301 -40.537 1.00 56.34 317 ARG A N 1
ATOM 2367 C CA . ARG A 1 317 ? 2.048 30.571 -40.779 1.00 56.34 317 ARG A CA 1
ATOM 2368 C C . ARG A 1 317 ? 2.351 30.824 -42.257 1.00 56.34 317 ARG A C 1
ATOM 2370 O O . ARG A 1 317 ? 2.374 31.985 -42.670 1.00 56.34 317 ARG A O 1
ATOM 2377 N N . ASP A 1 318 ? 2.493 29.774 -43.061 1.00 51.06 318 ASP A N 1
ATOM 2378 C CA . ASP A 1 318 ? 2.891 29.883 -44.475 1.00 51.06 318 ASP A CA 1
ATOM 2379 C C . ASP A 1 318 ? 1.730 30.274 -45.423 1.00 51.06 318 ASP A C 1
ATOM 2381 O O . ASP A 1 318 ? 1.918 30.635 -46.584 1.00 51.06 318 ASP A O 1
ATOM 2385 N N . ASN A 1 319 ? 0.490 30.306 -44.920 1.00 50.12 319 ASN A N 1
ATOM 2386 C CA . ASN A 1 319 ? -0.701 30.650 -45.713 1.00 50.12 319 ASN A CA 1
ATOM 2387 C C . ASN A 1 319 ? -0.931 32.172 -45.880 1.00 50.12 319 ASN A C 1
ATOM 2389 O O . ASN A 1 319 ? -1.962 32.620 -46.383 1.00 50.12 319 ASN A O 1
ATOM 2393 N N . SER A 1 320 ? 0.031 32.993 -45.453 1.00 53.94 320 SER A N 1
ATOM 2394 C CA . SER A 1 320 ? 0.008 34.452 -45.621 1.00 53.94 320 SER A CA 1
ATOM 2395 C C . SER A 1 320 ? 0.658 34.923 -46.934 1.00 53.94 320 SER A C 1
ATOM 2397 O O . SER A 1 320 ? 0.423 36.055 -47.356 1.00 53.94 320 SER A O 1
ATOM 2399 N N . ALA A 1 321 ? 1.381 34.048 -47.648 1.00 52.03 321 ALA A N 1
ATOM 2400 C CA . ALA A 1 321 ? 2.073 34.381 -48.899 1.00 52.03 321 ALA A CA 1
ATOM 2401 C C . ALA A 1 321 ? 1.229 34.209 -50.187 1.00 52.03 321 ALA A C 1
ATOM 2403 O O . ALA A 1 321 ? 1.667 34.608 -51.266 1.00 52.03 321 ALA A O 1
ATOM 2404 N N . LEU A 1 322 ? 0.003 33.671 -50.108 1.00 49.06 322 LEU A N 1
ATOM 2405 C CA . LEU A 1 322 ? -0.840 33.392 -51.289 1.00 49.06 322 LEU A CA 1
ATOM 2406 C C . LEU A 1 322 ? -1.876 34.481 -51.632 1.00 49.06 322 LEU A C 1
ATOM 2408 O O . LEU A 1 322 ? -2.605 34.343 -52.613 1.00 49.06 322 LEU A O 1
ATOM 2412 N N . ARG A 1 323 ? -1.939 35.601 -50.896 1.00 49.59 323 ARG A N 1
ATOM 2413 C CA . ARG A 1 323 ? -2.917 36.682 -51.163 1.00 49.59 323 ARG A CA 1
ATOM 2414 C C . ARG A 1 323 ? -2.497 37.728 -52.206 1.00 49.59 323 ARG A C 1
ATOM 2416 O O . ARG A 1 323 ? -3.273 38.639 -52.475 1.00 49.59 323 ARG A O 1
ATOM 2423 N N . SER A 1 324 ? -1.334 37.597 -52.845 1.00 49.22 324 SER A N 1
ATOM 2424 C CA . SER A 1 324 ? -0.773 38.688 -53.668 1.00 49.22 324 SER A CA 1
ATOM 2425 C C . SER A 1 324 ? -0.816 38.469 -55.188 1.00 49.22 324 SER A C 1
ATOM 2427 O O . SER A 1 324 ? -0.239 39.267 -55.922 1.00 49.22 324 SER A O 1
ATOM 2429 N N . ARG A 1 325 ? -1.461 37.412 -55.706 1.00 51.47 325 ARG A N 1
ATOM 2430 C CA . ARG A 1 325 ? -1.467 37.114 -57.158 1.00 51.47 325 ARG A CA 1
ATOM 2431 C C . ARG A 1 325 ? -2.817 36.666 -57.719 1.00 51.47 325 ARG A C 1
ATOM 2433 O O . ARG A 1 325 ? -2.901 35.657 -58.408 1.00 51.47 325 ARG A O 1
ATOM 2440 N N . ILE A 1 326 ? -3.866 37.450 -57.495 1.00 49.06 326 ILE A N 1
ATOM 2441 C CA . ILE A 1 326 ? -5.064 37.379 -58.342 1.00 49.06 326 ILE A CA 1
ATOM 2442 C C . ILE A 1 326 ? -5.415 38.805 -58.780 1.00 49.06 326 ILE A C 1
ATOM 2444 O O . ILE A 1 326 ? -6.215 39.502 -58.164 1.00 49.06 326 ILE A O 1
ATOM 2448 N N . LEU A 1 327 ? -4.752 39.242 -59.854 1.00 48.53 327 LEU A N 1
ATOM 2449 C CA . LEU A 1 327 ? -5.200 40.345 -60.701 1.00 48.53 327 LEU A CA 1
ATOM 2450 C C . LEU A 1 327 ? -6.485 39.888 -61.406 1.00 48.53 327 LEU A C 1
ATOM 2452 O O . LEU A 1 327 ? -6.423 39.111 -62.354 1.00 48.53 327 LEU A O 1
ATOM 2456 N N . ILE A 1 328 ? -7.641 40.353 -60.934 1.00 49.81 328 ILE A N 1
ATOM 2457 C CA . ILE A 1 328 ? -8.901 40.266 -61.681 1.00 49.81 328 ILE A CA 1
ATOM 2458 C C . ILE A 1 328 ? -9.132 41.639 -62.328 1.00 49.81 328 ILE A C 1
ATOM 2460 O O . ILE A 1 328 ? -9.280 42.619 -61.593 1.00 49.81 328 ILE A O 1
ATOM 2464 N N . PRO A 1 329 ? -9.162 41.759 -63.667 1.00 49.91 329 PRO A N 1
ATOM 2465 C CA . PRO A 1 329 ? -9.529 43.006 -64.325 1.00 49.91 329 PRO A CA 1
ATOM 2466 C C . PRO A 1 329 ? -11.046 43.221 -64.202 1.00 49.91 329 PRO A C 1
ATOM 2468 O O . PRO A 1 329 ? -11.825 42.291 -64.414 1.00 49.91 329 PRO A O 1
ATOM 2471 N N . ARG A 1 330 ? -11.481 44.441 -63.859 1.00 43.66 330 ARG A N 1
ATOM 2472 C CA . ARG A 1 330 ? -12.900 44.830 -63.952 1.00 43.66 330 ARG A CA 1
ATOM 2473 C C . ARG A 1 330 ? -13.213 45.400 -65.345 1.00 43.66 330 ARG A C 1
ATOM 2475 O O . ARG A 1 330 ? -12.359 46.092 -65.898 1.00 43.66 330 ARG A O 1
ATOM 2482 N N . PRO A 1 331 ? -14.403 45.112 -65.900 1.00 52.22 331 PRO A N 1
ATOM 2483 C CA . PRO A 1 331 ? -14.835 45.601 -67.203 1.00 52.22 331 PRO A CA 1
ATOM 2484 C C . PRO A 1 331 ? -15.377 47.040 -67.121 1.00 52.22 331 PRO A C 1
ATOM 2486 O O . PRO A 1 331 ? -15.903 47.419 -66.078 1.00 52.22 331 PRO A O 1
ATOM 2489 N N . GLN A 1 332 ? -15.195 47.745 -68.247 1.00 50.41 332 GLN A N 1
ATOM 2490 C CA . GLN A 1 332 ? -15.648 49.082 -68.696 1.00 50.41 332 GLN A CA 1
ATOM 2491 C C . GLN A 1 332 ? -16.210 50.069 -67.668 1.00 50.41 332 GLN A C 1
ATOM 2493 O O . GLN A 1 332 ? -17.311 49.825 -67.130 1.00 50.41 332 GLN A O 1
#

Sequence (332 aa):
MAAIATITASQTALKLDSAGRGEHHFTVTNVTDRRIQFGFRVIADSGPPGAVFGEGDDLKDRTLGPNETTKLVVHIAVPNNTPRGQYPLRLRAYDTTRPGDLYTDGPTEMLEVSGGKVEEPDRKIPWMVIAVVAAVIVIGGAVGAYFFLRDGGDAMIAVPDVTTKPFDQANAAMTEKGFAVSRENVESKQAAGTVVGTRPPAGQELENGGTVTLLVSTGSQTFNRPMYKGHRLDWCLKWGQHCGAPASTAWCRTEGFQGASANVKADDIGSPNAPTFVMGDDKLCTDRVCDGFESITCSNSVQPDAVRVNFLAEILRDNSALRSRILIPRPQ

Foldseek 3Di:
DDAQKAKDWPDQEWEADQQQKTKTKMKIWGQDQAWFWKFKDKDFPPDWPPKDKADDPQGDIDTAHHRRMDMGIIMIHHDQPTDFDWTWMWMKIAGPVCRPPHIDIYDIGTYGYDDDDPPDPPPPPDVVVVVVVVVCCVVVVVVVVVVCVVVDDQPFDFAADQAQHAQVVSCVVQVVQQEAEAEDEDADCRAFRGFHAKVVGGRDTDGRHYYIYTYTHNQKDKDFQDDDPRAGAFQALADVPNGHFSSQQVVLVVVVFNGWPHWAKDFQPAALVHWHANNNVRDTDHGSGTMGTRMTMGGNPPPPPPVVVCVVVVVVVVVVPPPPDDPDDDDD

Secondary structure (DSSP, 8-state):
----EEEEES-SEEEP-TTSEEEEEEEEEE-SSS-EEEEEEEE-TTPPTT-EE--TTTT--EEE-TT-EEEEEEEEE--TTPPSEEEEEEEEEEETTSTTTSEEE---EEEEE-------------HHHHHHHHHHHHHHHHHHHHHHHHH----EEEPP--TTSBHHHHHHHHHHTT-EEEEEEE--SSPTTBEEEEESPTT-EEETT-EEEEEEE-SEEEEES-EETTEEEBSEEETTEEETHHHHHHHHHHTTSSEEEEEEEETT--BTTB-EEETTTTEEE-STT--EEEEEEEES-----GGGGTHHHHHHHGGGTTTT---PPPP-